Protein AF-A0A1D7XH93-F1 (afdb_monomer_lite)

Radius of gyration: 18.53 Å; chains: 1; bounding box: 40×39×53 Å

InterPro domains:
  IPR036086 ParB/Sulfiredoxin superfamily [SSF110849] (120-168)

Sequence (212 aa):
MSTLNINQIYKLDKIFTEEYFYSSLPKPPILKLSNIQEFLSHYKEQIHKQKTSGEHLDFKTNQIYTSEFFFDDNQYYKISWNIDKAEQIIAESNAPVVKLELKKISQSIFEKDITLSHLNFAKHNNKPIIVAFYEPTQQYIPIDGNHRAYARLKENKKTIDAYILSPQGHMLAMCSTLDYALYMFAHNLNVLGNYACGEIDYNKFMDEMYRF

Secondary structure (DSSP, 8-state):
-----GGGSEE-TTTTSHHHHHHTSSS--SS--TTHHHHHHHHHHHHHHHHHH--BPP-SS--EEEEEEEEETTEEEEEEEEHHHHHHHHHHHTPPPEEEEGGGTGGG--GGG--GGGHHHHHH--PPEEEEEEGGGTEEEEEE-HHHHHHHHHTT-SEEEEEEE-HHHHHHTBSBHHHHHHHHHHHHHHHHHHHHTTSS-HHHHHHH----

Organism: NCBI:txid394958

pLDDT: mean 87.73, std 13.39, range [27.5, 98.56]

Foldseek 3Di:
DDDPPLPPQWDCVPVLDPVNLQVLFPDHFPDDDPCSNVVSVVLVVQLVVQSVVPDWDDDPDDLKFKDWDDSDPRTIGIWIFDVVLLVVLCVVVVFDKDWDFLVLCVVQQDPVVEDPVCLVVLCPDQPAFEWECQQLVRGTHGSGSSSNSVSCVVVVHGTHIHGYAYPVSRLSRTGGPSSNSVSLVSQLSSLVSCDSRVVDDPVVSVVRHDDD

Structure (mmCIF, N/CA/C/O backbone):
data_AF-A0A1D7XH93-F1
#
_entry.id   AF-A0A1D7XH93-F1
#
loop_
_atom_site.group_PDB
_atom_site.id
_atom_site.type_symbol
_atom_site.label_atom_id
_atom_site.label_alt_id
_atom_site.label_comp_id
_atom_site.label_asym_id
_atom_site.label_entity_id
_atom_site.label_seq_id
_atom_site.pdbx_PDB_ins_code
_atom_site.Cartn_x
_atom_site.Cartn_y
_atom_site.Cartn_z
_atom_site.occupancy
_atom_site.B_iso_or_equiv
_atom_site.auth_seq_id
_atom_site.auth_comp_id
_atom_site.auth_asym_id
_atom_site.auth_atom_id
_atom_site.pdbx_PDB_model_num
ATOM 1 N N . MET A 1 1 ? 4.230 19.782 17.915 1.00 30.77 1 MET A N 1
ATOM 2 C CA . MET A 1 1 ? 4.260 20.041 16.462 1.00 30.77 1 MET A CA 1
ATOM 3 C C . MET A 1 1 ? 5.443 19.279 15.892 1.00 30.77 1 MET A C 1
ATOM 5 O O . MET A 1 1 ? 6.566 19.721 16.076 1.00 30.77 1 MET A O 1
ATOM 9 N N . SER A 1 2 ? 5.224 18.097 15.317 1.00 27.50 2 SER A N 1
ATOM 10 C CA . SER A 1 2 ? 6.263 17.400 14.555 1.00 27.50 2 SER A CA 1
ATOM 11 C C . SER A 1 2 ? 6.201 17.897 13.119 1.00 27.50 2 SER A C 1
ATOM 13 O O . SER A 1 2 ? 5.258 17.599 12.391 1.00 27.50 2 SER A O 1
ATOM 15 N N . THR A 1 3 ? 7.189 18.688 12.725 1.00 31.25 3 THR A N 1
ATOM 16 C CA . THR A 1 3 ? 7.497 18.896 11.316 1.00 31.25 3 THR A CA 1
ATOM 17 C C . THR A 1 3 ? 7.796 17.525 10.712 1.00 31.25 3 THR A C 1
ATOM 19 O O . THR A 1 3 ? 8.678 16.811 11.192 1.00 31.25 3 THR A O 1
ATOM 22 N N . LEU A 1 4 ? 7.022 17.114 9.703 1.00 40.94 4 LEU A N 1
ATOM 23 C CA . LEU A 1 4 ? 7.368 15.960 8.877 1.00 40.94 4 LEU A CA 1
ATOM 24 C C . LEU A 1 4 ? 8.795 16.197 8.372 1.00 40.94 4 LEU A C 1
ATOM 26 O O . LEU A 1 4 ? 9.062 17.185 7.690 1.00 40.94 4 LEU A O 1
ATOM 30 N N . ASN A 1 5 ? 9.735 15.338 8.760 1.00 39.06 5 ASN A N 1
ATOM 31 C CA . ASN A 1 5 ? 11.087 15.394 8.228 1.00 39.06 5 ASN A CA 1
ATOM 32 C C . ASN A 1 5 ? 11.028 14.870 6.784 1.00 39.06 5 ASN A C 1
ATOM 34 O O . ASN A 1 5 ? 11.165 13.674 6.538 1.00 39.06 5 ASN A O 1
ATOM 38 N N . ILE A 1 6 ? 10.771 15.781 5.841 1.00 45.56 6 ILE A N 1
ATOM 39 C CA . ILE A 1 6 ? 10.613 15.551 4.389 1.00 45.56 6 ILE A CA 1
ATOM 40 C C . ILE A 1 6 ? 11.858 14.879 3.767 1.00 45.56 6 ILE A C 1
ATOM 42 O O . ILE A 1 6 ? 11.819 14.367 2.649 1.00 45.56 6 ILE A O 1
ATOM 46 N N . ASN A 1 7 ? 12.976 14.810 4.494 1.00 43.91 7 ASN A N 1
ATOM 47 C CA . ASN A 1 7 ? 14.258 14.397 3.936 1.00 43.91 7 ASN A CA 1
ATOM 48 C C . ASN A 1 7 ? 14.411 12.889 3.669 1.00 43.91 7 ASN A C 1
ATOM 50 O O . ASN A 1 7 ? 15.377 12.513 3.010 1.00 43.91 7 ASN A O 1
ATOM 54 N N . GLN A 1 8 ? 13.482 12.021 4.095 1.00 62.72 8 GLN A N 1
ATOM 55 C CA . GLN A 1 8 ? 13.543 10.577 3.800 1.00 62.72 8 GLN A CA 1
ATOM 56 C C . GLN A 1 8 ? 12.159 9.957 3.533 1.00 62.72 8 GLN A C 1
ATOM 58 O O . GLN A 1 8 ? 11.710 9.055 4.238 1.00 62.72 8 GLN A O 1
ATOM 63 N N . ILE A 1 9 ? 11.462 10.459 2.508 1.00 74.38 9 ILE A N 1
ATOM 64 C CA . ILE A 1 9 ? 10.174 9.902 2.045 1.00 74.38 9 ILE A CA 1
ATOM 65 C C . ILE A 1 9 ? 10.368 8.555 1.329 1.00 74.38 9 ILE A C 1
ATOM 67 O O . ILE A 1 9 ? 9.487 7.703 1.366 1.00 74.38 9 ILE A O 1
ATOM 71 N N . TYR A 1 10 ? 11.526 8.333 0.704 1.00 82.31 10 TYR A N 1
ATOM 72 C CA . TYR A 1 10 ? 11.857 7.064 0.063 1.00 82.31 10 TYR A CA 1
ATOM 73 C C . TYR A 1 10 ? 13.370 6.891 -0.130 1.00 82.31 10 TYR A C 1
ATOM 75 O O . TYR A 1 10 ? 14.124 7.868 -0.157 1.00 82.31 10 TYR A O 1
ATOM 83 N N . LYS A 1 11 ? 13.789 5.641 -0.333 1.00 88.31 11 LYS A N 1
ATOM 84 C CA . LYS A 1 11 ? 15.110 5.208 -0.799 1.00 88.31 11 LYS A CA 1
ATOM 85 C C . LYS A 1 11 ? 14.882 4.125 -1.856 1.00 88.31 11 LYS A C 1
ATOM 87 O O . LYS A 1 11 ? 14.598 2.991 -1.500 1.00 88.31 11 LYS A O 1
ATOM 92 N N . LEU A 1 12 ? 14.947 4.493 -3.138 1.00 88.06 12 LEU A N 1
ATOM 93 C CA . LEU A 1 12 ? 14.548 3.623 -4.263 1.00 88.06 12 LEU A CA 1
ATOM 94 C C . LEU A 1 12 ? 15.616 3.537 -5.369 1.00 88.06 12 LEU A C 1
ATOM 96 O O . LEU A 1 12 ? 15.331 3.077 -6.471 1.00 88.06 12 LEU A O 1
ATOM 100 N N . ASP A 1 13 ? 16.840 4.009 -5.113 1.00 84.50 13 ASP A N 1
ATOM 101 C CA . ASP A 1 13 ? 17.871 4.187 -6.147 1.00 84.50 13 ASP A CA 1
ATOM 102 C C . ASP A 1 13 ? 18.188 2.909 -6.931 1.00 84.50 13 ASP A C 1
ATOM 104 O O . ASP A 1 13 ? 18.488 2.983 -8.122 1.00 84.50 13 ASP A O 1
ATOM 108 N N . LYS A 1 14 ? 18.103 1.744 -6.276 1.00 87.31 14 LYS A N 1
ATOM 109 C CA . LYS A 1 14 ? 18.391 0.447 -6.899 1.00 87.31 14 LYS A CA 1
ATOM 110 C C . LYS A 1 14 ? 17.198 -0.121 -7.666 1.00 87.31 14 LYS A C 1
ATOM 112 O O . LYS A 1 14 ? 17.406 -0.876 -8.612 1.00 87.31 14 LYS A O 1
ATOM 117 N N . ILE A 1 15 ? 15.974 0.264 -7.301 1.00 90.56 15 ILE A N 1
ATOM 118 C CA . ILE A 1 15 ? 14.749 -0.324 -7.864 1.00 90.56 15 ILE A CA 1
ATOM 119 C C . ILE A 1 15 ? 14.550 0.078 -9.328 1.00 90.56 15 ILE A C 1
ATOM 121 O O . ILE A 1 15 ? 14.000 -0.688 -10.112 1.00 90.56 15 ILE A O 1
ATOM 125 N N . PHE A 1 16 ? 15.050 1.242 -9.744 1.00 92.44 16 PHE A N 1
ATOM 126 C CA . PHE A 1 16 ? 14.886 1.745 -11.115 1.00 92.44 16 PHE A CA 1
ATOM 127 C C . PHE A 1 16 ? 15.824 1.092 -12.149 1.00 92.44 16 PHE A C 1
ATOM 129 O O . PHE A 1 16 ? 16.234 1.736 -13.118 1.00 92.44 16 PHE A O 1
ATOM 136 N N . THR A 1 17 ? 16.183 -0.176 -11.947 1.00 94.38 17 THR A N 1
ATOM 137 C CA . THR A 1 17 ? 17.057 -0.941 -12.841 1.00 94.38 17 THR A CA 1
ATOM 138 C C . THR A 1 17 ? 16.377 -2.222 -13.311 1.00 94.38 17 THR A C 1
ATOM 140 O O . THR A 1 17 ? 15.688 -2.894 -12.542 1.00 94.38 17 THR A O 1
ATOM 143 N N . GLU A 1 18 ? 16.599 -2.581 -14.576 1.00 95.19 18 GLU A N 1
ATOM 144 C CA . GLU A 1 18 ? 16.154 -3.861 -15.138 1.00 95.19 18 GLU A CA 1
ATOM 145 C C . GLU A 1 18 ? 16.669 -5.058 -14.316 1.00 95.19 18 GLU A C 1
ATOM 147 O O . GLU A 1 18 ? 15.927 -6.004 -14.056 1.00 95.19 18 GLU A O 1
ATOM 152 N N . GLU A 1 19 ? 17.925 -4.996 -13.863 1.00 94.44 19 GLU A N 1
ATOM 153 C CA . GLU A 1 19 ? 18.551 -6.032 -13.035 1.00 94.44 19 GLU A CA 1
ATOM 154 C C . GLU A 1 19 ? 17.798 -6.246 -11.715 1.00 94.44 19 GLU A C 1
ATOM 156 O O . GLU A 1 19 ? 17.470 -7.382 -11.361 1.00 94.44 19 GLU A O 1
ATOM 161 N N . TYR A 1 20 ? 17.472 -5.165 -11.000 1.00 94.31 20 TYR A N 1
ATOM 162 C CA . TYR A 1 20 ? 16.697 -5.258 -9.765 1.00 94.31 20 TYR A CA 1
ATOM 163 C C . TYR A 1 20 ? 15.296 -5.818 -10.018 1.00 94.31 20 TYR A C 1
ATOM 165 O O . TYR A 1 20 ? 14.837 -6.698 -9.291 1.00 94.31 20 TYR A O 1
ATOM 173 N N . PHE A 1 21 ? 14.618 -5.347 -11.069 1.00 95.00 21 PHE A N 1
ATOM 174 C CA . PHE A 1 21 ? 13.282 -5.832 -11.407 1.00 95.00 21 PHE A CA 1
ATOM 175 C C . PHE A 1 21 ? 13.271 -7.351 -11.598 1.00 95.00 21 PHE A C 1
ATOM 177 O O . PHE A 1 21 ? 12.528 -8.041 -10.910 1.00 95.00 21 PHE A O 1
ATOM 184 N N . TYR A 1 22 ? 14.132 -7.897 -12.461 1.00 95.12 22 TYR A N 1
ATOM 185 C CA . TYR A 1 22 ? 14.127 -9.339 -12.718 1.00 95.12 22 TYR A CA 1
ATOM 186 C C . TYR A 1 22 ? 14.644 -10.175 -11.543 1.00 95.12 22 TYR A C 1
ATOM 188 O O . TYR A 1 22 ? 14.160 -11.288 -11.346 1.00 95.12 22 TYR A O 1
ATOM 196 N N . SER A 1 23 ? 15.597 -9.663 -10.758 1.00 92.88 23 SER A N 1
ATOM 197 C CA . SER A 1 23 ? 16.107 -10.377 -9.576 1.00 92.88 23 SER A CA 1
ATOM 198 C C . SER A 1 23 ? 15.133 -10.385 -8.393 1.00 92.88 23 SER A C 1
ATOM 200 O O . SER A 1 23 ? 15.254 -11.247 -7.526 1.00 92.88 23 SER A O 1
ATOM 202 N N . SER A 1 24 ? 14.158 -9.470 -8.368 1.00 91.81 24 SER A N 1
ATOM 203 C CA . SER A 1 24 ? 13.119 -9.395 -7.330 1.00 91.81 24 SER A CA 1
ATOM 204 C C . SER A 1 24 ? 11.841 -10.176 -7.660 1.00 91.81 24 SER A C 1
ATOM 206 O O . SER A 1 24 ? 10.955 -10.277 -6.811 1.00 91.81 24 SER A O 1
ATOM 208 N N . LEU A 1 25 ? 11.727 -10.760 -8.861 1.00 93.69 25 LEU A N 1
ATOM 209 C CA . LEU A 1 25 ? 10.556 -11.560 -9.225 1.00 93.69 25 LEU A CA 1
ATOM 210 C C . LEU A 1 25 ? 10.472 -12.848 -8.388 1.00 93.69 25 LEU A C 1
ATOM 212 O O . LEU A 1 25 ? 11.488 -13.505 -8.154 1.00 93.69 25 LEU A O 1
ATOM 216 N N . PRO A 1 26 ? 9.260 -13.282 -7.990 1.00 90.69 26 PRO A N 1
ATOM 217 C CA . PRO A 1 26 ? 9.082 -14.476 -7.159 1.00 90.69 26 PRO A CA 1
ATOM 218 C C . PRO A 1 26 ? 9.422 -15.780 -7.895 1.00 90.69 26 PRO A C 1
ATOM 220 O O . PRO A 1 26 ? 9.607 -16.821 -7.265 1.00 90.69 26 PRO A O 1
ATOM 223 N N . LYS A 1 27 ? 9.478 -15.744 -9.231 1.00 93.38 27 LYS A N 1
ATOM 224 C CA . LYS A 1 27 ? 9.843 -16.870 -10.091 1.00 93.38 27 LYS A CA 1
ATOM 225 C C . LYS A 1 27 ? 10.508 -16.369 -11.380 1.00 93.38 27 LYS A C 1
ATOM 227 O O . LYS A 1 27 ? 10.349 -15.196 -11.720 1.00 93.38 27 LYS A O 1
ATOM 232 N N . PRO A 1 28 ? 11.233 -17.235 -12.114 1.00 93.62 28 PRO A N 1
ATOM 233 C CA . PRO A 1 28 ? 11.849 -16.849 -13.378 1.00 93.62 28 PRO A CA 1
ATOM 234 C C . PRO A 1 28 ? 10.813 -16.285 -14.367 1.00 93.62 28 PRO A C 1
ATOM 236 O O . PRO A 1 28 ? 9.755 -16.902 -14.540 1.00 93.62 28 PRO A O 1
ATOM 239 N N . PRO A 1 29 ? 11.095 -15.146 -15.024 1.00 95.06 29 PRO A N 1
ATOM 240 C CA . PRO A 1 29 ? 10.180 -14.568 -15.998 1.00 95.06 29 PRO A CA 1
ATOM 241 C C . PRO A 1 29 ? 10.048 -15.490 -17.213 1.00 95.06 29 PRO A C 1
ATOM 243 O O . PRO A 1 29 ? 11.041 -16.011 -17.723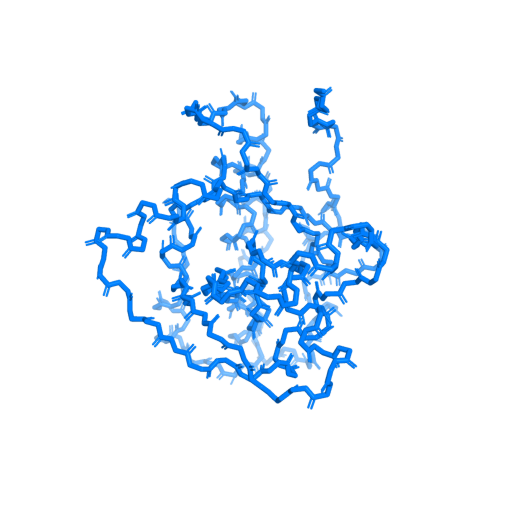 1.00 95.06 29 PRO A O 1
ATOM 246 N N . ILE A 1 30 ? 8.822 -15.653 -17.710 1.00 95.25 30 ILE A N 1
ATOM 247 C CA . ILE A 1 30 ? 8.556 -16.348 -18.978 1.00 95.25 30 ILE A CA 1
ATOM 248 C C . ILE A 1 30 ? 8.600 -15.387 -20.171 1.00 95.25 30 ILE A C 1
ATOM 250 O O . ILE A 1 30 ? 8.742 -15.819 -21.313 1.00 95.25 30 ILE A O 1
ATOM 254 N N . LEU A 1 31 ? 8.491 -14.082 -19.902 1.00 92.94 31 LEU A N 1
ATOM 255 C CA . LEU A 1 31 ? 8.553 -13.010 -20.884 1.00 92.94 31 LEU A CA 1
ATOM 256 C C . LEU A 1 31 ? 9.596 -11.975 -20.461 1.00 92.94 31 LEU A C 1
ATOM 258 O O . LEU A 1 31 ? 9.529 -11.415 -19.366 1.00 92.94 31 LEU A O 1
ATOM 262 N N . LYS A 1 32 ? 10.526 -11.670 -21.369 1.00 92.44 32 LYS A N 1
ATOM 263 C CA . LYS A 1 32 ? 11.420 -10.524 -21.214 1.00 92.44 32 LYS A CA 1
ATOM 264 C C . LYS A 1 32 ? 10.745 -9.270 -21.771 1.00 92.44 32 LYS A C 1
ATOM 266 O O . LYS A 1 32 ? 10.473 -9.181 -22.965 1.00 92.44 32 LYS A O 1
ATOM 271 N N . LEU A 1 33 ? 10.500 -8.298 -20.903 1.00 92.56 33 LEU A N 1
ATOM 272 C CA . LEU A 1 33 ? 9.947 -6.991 -21.241 1.00 92.56 33 LEU A CA 1
ATOM 273 C C . LEU A 1 33 ? 11.052 -6.102 -21.827 1.00 92.56 33 LEU A C 1
ATOM 275 O O . LEU A 1 33 ? 11.989 -5.727 -21.125 1.00 92.56 33 LEU A O 1
ATOM 279 N N . SER A 1 34 ? 10.959 -5.772 -23.116 1.00 90.19 34 SER A N 1
ATOM 280 C CA . SER A 1 34 ? 11.996 -5.019 -23.840 1.00 90.19 34 SER A CA 1
ATOM 281 C C . SER A 1 34 ? 12.070 -3.534 -23.471 1.00 90.19 34 SER A C 1
ATOM 283 O O . SER A 1 34 ? 13.100 -2.907 -23.686 1.00 90.19 34 SER A O 1
ATOM 285 N N . ASN A 1 35 ? 10.996 -2.966 -22.922 1.00 91.75 35 ASN A N 1
ATOM 286 C CA . ASN A 1 35 ? 10.869 -1.549 -22.565 1.00 91.75 35 ASN A CA 1
ATOM 287 C C . ASN A 1 35 ? 10.890 -1.299 -21.046 1.00 91.75 35 ASN A C 1
ATOM 289 O O . ASN A 1 35 ? 10.564 -0.202 -20.593 1.00 91.75 35 ASN A O 1
ATOM 293 N N . ILE A 1 36 ? 11.268 -2.294 -20.236 1.00 94.56 36 ILE A N 1
ATOM 294 C CA . ILE A 1 36 ? 11.222 -2.169 -18.773 1.00 94.56 36 ILE A CA 1
ATOM 295 C C . ILE A 1 36 ? 12.133 -1.055 -18.250 1.00 94.56 36 ILE A C 1
ATOM 297 O O . ILE A 1 36 ? 11.729 -0.290 -17.381 1.00 94.56 36 ILE A O 1
ATOM 301 N N . GLN A 1 37 ? 13.336 -0.891 -18.805 1.00 95.69 37 GLN A N 1
ATOM 302 C CA . GLN A 1 37 ? 14.244 0.163 -18.354 1.00 95.69 37 GLN A CA 1
ATOM 303 C C . GLN A 1 37 ? 13.712 1.565 -18.682 1.00 95.69 37 GLN A C 1
ATOM 305 O O . GLN A 1 37 ? 13.898 2.489 -17.890 1.00 95.69 37 GLN A O 1
ATOM 310 N N . GLU A 1 38 ? 13.016 1.730 -19.809 1.00 94.75 38 GLU A N 1
ATOM 311 C CA . GLU A 1 38 ? 12.348 2.985 -20.170 1.00 94.75 38 GLU A CA 1
ATOM 312 C C . GLU A 1 38 ? 11.207 3.280 -19.192 1.00 94.75 38 GLU A C 1
ATOM 314 O O . GLU A 1 38 ? 11.146 4.370 -18.625 1.00 94.75 38 GLU A O 1
ATOM 319 N N . PHE A 1 39 ? 10.372 2.276 -18.906 1.00 93.25 39 PHE A N 1
ATOM 320 C CA . PHE A 1 39 ? 9.304 2.365 -17.912 1.00 93.25 39 PHE A CA 1
ATOM 321 C C . PHE A 1 39 ? 9.834 2.788 -16.530 1.00 93.25 39 PHE A C 1
ATOM 323 O O . PHE A 1 39 ? 9.332 3.738 -15.928 1.00 93.25 39 PHE A O 1
ATOM 330 N N . LEU A 1 40 ? 10.886 2.127 -16.038 1.00 95.19 40 LEU A N 1
ATOM 331 C CA . LEU A 1 40 ? 11.499 2.440 -14.744 1.00 95.19 40 LEU A CA 1
ATOM 332 C C . LEU A 1 40 ? 12.093 3.855 -14.721 1.00 95.19 40 LEU A C 1
ATOM 334 O O . LEU A 1 40 ? 11.947 4.570 -13.729 1.00 95.19 40 LEU A O 1
ATOM 338 N N . SER A 1 41 ? 12.721 4.282 -15.819 1.00 94.62 41 SER A N 1
ATOM 339 C CA . SER A 1 41 ? 13.274 5.637 -15.956 1.00 94.62 41 SER A CA 1
ATOM 340 C C . SER A 1 41 ? 12.174 6.697 -15.922 1.00 94.62 41 SER A C 1
ATOM 342 O O . SER A 1 41 ? 12.292 7.673 -15.183 1.00 94.62 41 SER A O 1
ATOM 344 N N . HIS A 1 42 ? 11.065 6.461 -16.628 1.00 93.56 42 HIS A N 1
ATOM 345 C CA . HIS A 1 42 ? 9.912 7.356 -16.621 1.00 93.56 42 HIS A CA 1
ATOM 346 C C . HIS A 1 42 ? 9.348 7.545 -15.205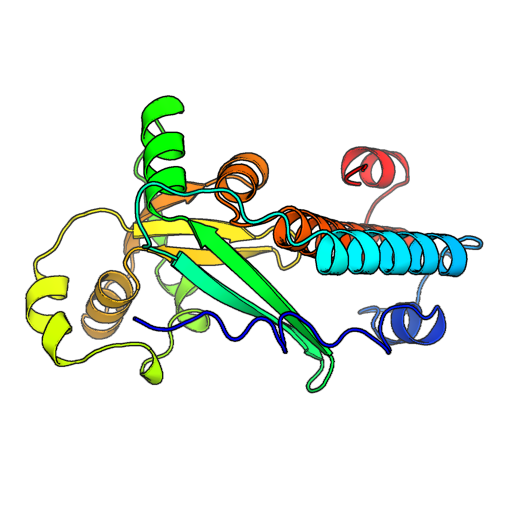 1.00 93.56 42 HIS A C 1
ATOM 348 O O . HIS A 1 42 ? 9.146 8.674 -14.759 1.00 93.56 42 HIS A O 1
ATOM 354 N N . TYR A 1 43 ? 9.157 6.459 -14.450 1.00 93.56 43 TYR A N 1
ATOM 355 C CA . TYR A 1 43 ? 8.690 6.552 -13.063 1.00 93.56 43 TYR A CA 1
ATOM 356 C C . TYR A 1 43 ? 9.670 7.282 -12.149 1.00 93.56 43 TYR A C 1
ATOM 358 O O . TYR A 1 43 ? 9.247 8.091 -11.321 1.00 93.56 43 TYR A O 1
ATOM 366 N N . LYS A 1 44 ? 10.975 7.038 -12.312 1.00 93.81 44 LYS A N 1
ATOM 367 C CA . LYS A 1 44 ? 12.016 7.749 -11.562 1.00 93.81 44 LYS A CA 1
ATOM 368 C C . LYS A 1 44 ? 11.918 9.259 -11.774 1.00 93.81 44 LYS A C 1
ATOM 370 O O . LYS A 1 44 ? 11.987 10.014 -10.804 1.00 93.81 44 LYS A O 1
ATOM 375 N N . GLU A 1 45 ? 11.725 9.690 -13.018 1.00 92.12 45 GLU A N 1
ATOM 376 C CA . GLU A 1 45 ? 11.546 11.100 -13.370 1.00 92.12 45 GLU A CA 1
ATOM 377 C C . GLU A 1 45 ? 10.264 11.685 -12.772 1.00 92.12 45 GLU A C 1
ATOM 379 O O . GLU A 1 45 ? 10.320 12.754 -12.162 1.00 92.12 45 GLU A O 1
ATOM 384 N N . GLN A 1 46 ? 9.127 10.983 -12.872 1.00 91.06 46 GLN A N 1
ATOM 385 C CA . GLN A 1 46 ? 7.864 11.454 -12.291 1.00 91.06 46 GLN A CA 1
ATOM 386 C C . GLN A 1 46 ? 7.959 11.595 -10.769 1.00 91.06 46 GLN A C 1
ATOM 388 O O . GLN A 1 46 ? 7.624 12.646 -10.226 1.00 91.06 46 GLN A O 1
ATOM 393 N N . ILE A 1 47 ? 8.480 10.582 -10.072 1.00 91.31 47 ILE A N 1
ATOM 394 C CA . ILE A 1 47 ? 8.668 10.619 -8.614 1.00 91.31 47 ILE A CA 1
ATOM 395 C C . ILE A 1 47 ? 9.607 11.767 -8.222 1.00 91.31 47 ILE A C 1
ATOM 397 O O . ILE A 1 47 ? 9.322 12.505 -7.278 1.00 91.31 47 ILE A O 1
ATOM 401 N N . HIS A 1 48 ? 10.706 11.962 -8.959 1.00 88.75 48 HIS A N 1
ATOM 402 C CA . HIS A 1 48 ? 11.626 13.068 -8.702 1.00 88.75 48 HIS A CA 1
ATOM 403 C C . HIS A 1 48 ? 10.946 14.429 -8.891 1.00 88.75 48 HIS A C 1
ATOM 405 O O . HIS A 1 48 ? 11.053 15.290 -8.018 1.00 88.75 48 HIS A O 1
ATOM 411 N N . LYS A 1 49 ? 10.184 14.598 -9.976 1.00 88.94 49 LYS A N 1
ATOM 412 C CA . LYS A 1 49 ? 9.425 15.819 -10.260 1.00 88.94 49 LYS A CA 1
ATOM 413 C C . LYS A 1 49 ? 8.446 16.147 -9.131 1.00 88.94 49 LYS A C 1
ATOM 415 O O . LYS A 1 49 ? 8.469 17.273 -8.636 1.00 88.94 49 LYS A O 1
ATOM 420 N N . GLN A 1 50 ? 7.656 15.171 -8.674 1.00 86.88 50 GLN A N 1
ATOM 421 C CA . GLN A 1 50 ? 6.701 15.365 -7.571 1.00 86.88 50 GLN A CA 1
ATOM 422 C C . GLN A 1 50 ? 7.395 15.659 -6.234 1.00 86.88 50 GLN A C 1
ATOM 424 O O . GLN A 1 50 ? 6.904 16.445 -5.429 1.00 86.88 50 GLN A O 1
ATOM 429 N N . LYS A 1 51 ? 8.578 15.082 -5.994 1.00 82.69 51 LYS A N 1
ATOM 430 C CA . LYS A 1 51 ? 9.387 15.417 -4.814 1.00 82.69 51 LYS A CA 1
ATOM 431 C C . LYS A 1 51 ? 9.859 16.872 -4.839 1.00 82.69 51 LYS A C 1
ATOM 433 O O . LYS A 1 51 ? 9.899 17.514 -3.795 1.00 82.69 51 LYS A O 1
ATOM 438 N N . THR A 1 52 ? 10.237 17.381 -6.012 1.00 78.69 52 THR A N 1
ATOM 439 C CA . THR A 1 52 ? 10.746 18.754 -6.162 1.00 78.69 52 THR A CA 1
ATOM 440 C C . THR A 1 52 ? 9.659 19.822 -6.205 1.00 78.69 52 THR A C 1
ATOM 442 O O . THR A 1 52 ? 9.936 20.956 -5.826 1.00 78.69 52 THR A O 1
ATOM 445 N N . SER A 1 53 ? 8.440 19.490 -6.647 1.00 74.69 53 SER A N 1
ATOM 446 C CA . SER A 1 53 ? 7.340 20.458 -6.729 1.00 74.69 53 SER A CA 1
ATOM 447 C C . SER A 1 53 ? 6.824 20.887 -5.354 1.00 74.69 53 SER A C 1
ATOM 449 O O . SER A 1 53 ? 6.279 21.979 -5.235 1.00 74.69 53 SER A O 1
ATOM 451 N N . GLY A 1 54 ? 7.024 20.069 -4.312 1.00 63.47 54 GLY A N 1
ATOM 452 C CA . GLY A 1 54 ? 6.646 20.417 -2.939 1.00 63.47 54 GLY A CA 1
ATOM 453 C C . GLY A 1 54 ? 5.146 20.663 -2.762 1.00 63.47 54 GLY A C 1
ATOM 454 O O . GLY A 1 54 ? 4.752 21.368 -1.835 1.00 63.47 54 GLY A O 1
ATOM 455 N N . GLU A 1 55 ? 4.313 20.117 -3.656 1.00 62.03 55 GLU A N 1
ATOM 456 C CA . GLU A 1 55 ? 2.859 20.240 -3.585 1.00 62.03 55 GLU A CA 1
ATOM 457 C C . GLU A 1 55 ? 2.338 19.477 -2.364 1.00 62.03 55 GLU A C 1
ATOM 459 O O . GLU A 1 55 ? 2.046 18.279 -2.393 1.00 62.03 55 GLU A O 1
ATOM 464 N N . HIS A 1 56 ? 2.243 20.197 -1.253 1.00 57.38 56 HIS A N 1
ATOM 465 C CA . HIS A 1 56 ? 1.506 19.766 -0.085 1.00 57.38 56 HIS A CA 1
ATOM 466 C C . HIS A 1 56 ? 0.044 20.143 -0.299 1.00 57.38 56 HIS A C 1
ATOM 468 O O . HIS A 1 56 ? -0.283 21.316 -0.484 1.00 57.38 56 HIS A O 1
ATOM 474 N N . LEU A 1 57 ? -0.841 19.147 -0.289 1.00 56.81 57 LEU A N 1
ATOM 475 C CA . LEU A 1 57 ? -2.270 19.418 -0.222 1.00 56.81 57 LEU A CA 1
ATOM 476 C C . LEU A 1 57 ? -2.539 20.119 1.121 1.00 56.81 57 LEU A C 1
ATOM 478 O O . LEU A 1 57 ? -2.158 19.619 2.178 1.00 56.81 57 LEU A O 1
ATOM 482 N N . ASP A 1 58 ? -3.124 21.316 1.069 1.00 51.94 58 ASP A N 1
ATOM 483 C CA . ASP A 1 58 ? -3.463 22.096 2.260 1.00 51.94 58 ASP A CA 1
ATOM 484 C C . ASP A 1 58 ? -4.652 21.435 2.971 1.00 51.94 58 ASP A C 1
ATOM 486 O O . ASP A 1 58 ? -5.739 21.292 2.400 1.00 51.94 58 ASP A O 1
ATOM 490 N N . PHE A 1 59 ? -4.442 20.977 4.206 1.00 56.59 59 PHE A N 1
ATOM 491 C CA . PHE A 1 59 ? -5.449 20.245 4.969 1.00 56.59 59 PHE A CA 1
ATOM 492 C C . PHE A 1 59 ? -5.861 21.019 6.221 1.00 56.59 59 PHE A C 1
ATOM 494 O O . PHE A 1 59 ? -5.029 21.443 7.018 1.00 56.59 59 PHE A O 1
ATOM 501 N N . LYS A 1 60 ? -7.181 21.142 6.427 1.00 50.94 60 LYS A N 1
ATOM 502 C CA . LYS A 1 60 ? -7.800 21.886 7.544 1.00 50.94 60 LYS A CA 1
ATOM 503 C C . LYS A 1 60 ? -7.441 21.345 8.939 1.00 50.94 60 LYS A C 1
ATOM 505 O O . LYS A 1 60 ? -7.631 22.054 9.926 1.00 50.94 60 LYS A O 1
ATOM 510 N N . THR A 1 61 ? -6.934 20.118 9.026 1.00 56.56 61 THR A N 1
ATOM 511 C CA . THR A 1 61 ? -6.581 19.407 10.262 1.00 56.56 61 THR A CA 1
ATOM 512 C C . THR A 1 61 ? -5.400 18.453 10.014 1.00 56.56 61 THR A C 1
ATOM 514 O O . THR A 1 61 ? -5.238 17.893 8.930 1.00 56.56 61 THR A O 1
ATOM 517 N N . ASN A 1 62 ? -4.539 18.297 11.030 1.00 65.69 62 ASN A N 1
ATOM 518 C CA . ASN A 1 62 ? -3.217 17.655 10.930 1.00 65.69 62 ASN A CA 1
ATOM 519 C C . ASN A 1 62 ? -3.205 16.157 11.307 1.00 65.69 62 ASN A C 1
ATOM 521 O O . ASN A 1 62 ? -2.148 15.644 11.685 1.00 65.69 62 ASN A O 1
ATOM 525 N N . GLN A 1 63 ? -4.339 15.443 11.282 1.00 85.38 63 GLN A N 1
ATOM 526 C CA . GLN A 1 63 ? -4.312 14.005 11.571 1.00 85.38 63 GLN A CA 1
ATOM 527 C C . GLN A 1 63 ? -3.796 13.243 10.350 1.00 85.38 63 GLN A C 1
ATOM 529 O O . GLN A 1 63 ? -4.535 12.937 9.418 1.00 85.38 63 GLN A O 1
ATOM 534 N N . ILE A 1 64 ? -2.492 12.973 10.365 1.00 89.00 64 ILE A N 1
ATOM 535 C CA . ILE A 1 64 ? -1.782 12.252 9.314 1.00 89.00 64 ILE A CA 1
ATOM 536 C C . ILE A 1 64 ? -1.305 10.918 9.877 1.00 89.00 64 ILE A C 1
ATOM 538 O O . ILE A 1 64 ? -0.657 10.874 10.926 1.00 89.00 64 ILE A O 1
ATOM 542 N N . TYR A 1 65 ? -1.600 9.841 9.158 1.00 90.62 65 TYR A N 1
ATOM 543 C CA . TYR A 1 65 ? -0.988 8.537 9.378 1.00 90.62 65 TYR A CA 1
ATOM 544 C C . TYR A 1 65 ? 0.006 8.252 8.259 1.00 90.62 65 TYR A C 1
ATOM 546 O O . TYR A 1 65 ? -0.326 8.413 7.088 1.00 90.62 65 TYR A O 1
ATOM 554 N N . THR A 1 66 ? 1.205 7.798 8.612 1.00 90.56 66 THR A N 1
ATOM 555 C CA . THR A 1 66 ? 2.249 7.437 7.648 1.00 90.56 66 THR A CA 1
ATOM 556 C C . THR A 1 66 ? 2.662 5.990 7.868 1.00 90.56 66 THR A C 1
ATOM 558 O O . THR A 1 66 ? 2.952 5.598 8.998 1.00 90.56 66 THR A O 1
ATOM 561 N N . SER A 1 67 ? 2.728 5.217 6.786 1.00 90.69 67 SER A N 1
ATOM 562 C CA . SER A 1 67 ? 3.246 3.847 6.794 1.00 90.69 67 SER A CA 1
ATOM 563 C C . SER A 1 67 ? 4.469 3.725 5.892 1.00 90.69 67 SER A C 1
ATOM 565 O O . SER A 1 67 ? 4.554 4.402 4.865 1.00 90.69 67 SER A O 1
ATOM 567 N N . GLU A 1 68 ? 5.417 2.879 6.292 1.00 91.50 68 GLU A N 1
ATOM 568 C CA . GLU A 1 68 ? 6.614 2.548 5.518 1.00 91.50 68 GLU A CA 1
ATOM 569 C C . GLU A 1 68 ? 6.405 1.212 4.800 1.00 91.50 68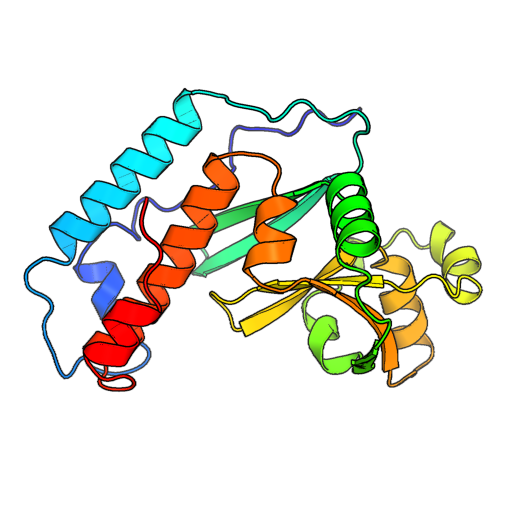 GLU A C 1
ATOM 571 O O . GLU A 1 68 ? 5.997 0.222 5.408 1.00 91.50 68 GLU A O 1
ATOM 576 N N . PHE A 1 69 ? 6.724 1.183 3.511 1.00 92.56 69 PHE A N 1
ATOM 577 C CA . PHE A 1 69 ? 6.653 0.007 2.657 1.00 92.56 69 PHE A CA 1
ATOM 578 C C . PHE A 1 69 ? 8.047 -0.326 2.152 1.00 92.56 69 PHE A C 1
ATOM 580 O O . PHE A 1 69 ? 8.759 0.550 1.658 1.00 92.56 69 PHE A O 1
ATOM 587 N N . PHE A 1 70 ? 8.423 -1.596 2.258 1.00 91.50 70 PHE A N 1
ATOM 588 C CA . PHE A 1 70 ? 9.760 -2.080 1.940 1.00 91.50 70 PHE A CA 1
ATOM 589 C C . PHE A 1 70 ? 9.702 -2.981 0.710 1.00 91.50 70 PHE A C 1
ATOM 591 O O . PHE A 1 70 ? 8.885 -3.897 0.651 1.00 91.50 70 PHE A O 1
ATOM 598 N N . PHE A 1 71 ? 10.579 -2.719 -0.255 1.00 88.69 71 PHE A N 1
ATOM 599 C CA . PHE A 1 71 ? 10.892 -3.667 -1.325 1.00 88.69 71 PHE A CA 1
ATOM 600 C C . PHE A 1 71 ? 11.986 -4.643 -0.870 1.00 88.69 71 PHE A C 1
ATOM 602 O O . PHE A 1 71 ? 11.935 -5.824 -1.191 1.00 88.69 71 PHE A O 1
ATOM 609 N N . ASP A 1 72 ? 12.939 -4.150 -0.074 1.00 87.44 72 ASP A N 1
ATOM 610 C CA . ASP A 1 72 ? 13.952 -4.932 0.637 1.00 87.44 72 ASP A CA 1
ATOM 611 C C . ASP A 1 72 ? 14.456 -4.160 1.876 1.00 87.44 72 ASP A C 1
ATOM 613 O O . ASP A 1 72 ? 13.996 -3.049 2.154 1.00 87.44 72 ASP A O 1
ATOM 617 N N . ASP A 1 73 ? 15.430 -4.720 2.603 1.00 85.06 73 ASP A N 1
ATOM 618 C CA . ASP A 1 73 ? 16.022 -4.133 3.822 1.00 85.06 73 ASP A CA 1
ATOM 619 C C . ASP A 1 73 ? 16.571 -2.705 3.641 1.00 85.06 73 ASP A C 1
ATOM 621 O O . ASP A 1 73 ? 16.771 -1.963 4.602 1.00 85.06 73 ASP A O 1
ATOM 625 N N . ASN A 1 74 ? 16.873 -2.315 2.406 1.00 86.19 74 ASN A N 1
ATOM 626 C CA . ASN A 1 74 ? 17.520 -1.065 2.051 1.00 86.19 74 ASN A CA 1
ATOM 627 C C . ASN A 1 74 ? 16.707 -0.197 1.100 1.00 86.19 74 ASN A C 1
ATOM 629 O O . ASN A 1 74 ? 17.165 0.917 0.820 1.00 86.19 74 ASN A O 1
ATOM 633 N N . GLN A 1 75 ? 15.583 -0.677 0.576 1.00 90.75 75 GLN A N 1
ATOM 634 C CA . GLN A 1 75 ? 14.749 0.049 -0.367 1.00 90.75 75 GLN A CA 1
ATOM 635 C C . GLN A 1 75 ? 13.322 0.171 0.162 1.00 90.75 75 GLN A C 1
ATOM 637 O O . GLN A 1 75 ? 12.626 -0.824 0.355 1.00 90.75 75 GLN A O 1
ATOM 642 N N . TYR A 1 76 ? 12.881 1.405 0.387 1.00 93.19 76 TYR A N 1
ATOM 643 C CA . TYR A 1 76 ? 11.583 1.678 0.990 1.00 93.19 76 TYR A CA 1
ATOM 644 C C . TYR A 1 76 ? 10.976 2.974 0.472 1.00 93.19 76 TYR A C 1
ATOM 646 O O . TYR A 1 76 ? 11.665 3.837 -0.076 1.00 93.19 76 TYR A O 1
ATOM 654 N N . TYR A 1 77 ? 9.685 3.133 0.709 1.00 93.81 77 TYR A N 1
ATOM 655 C CA . TYR A 1 77 ? 8.963 4.382 0.530 1.00 93.81 77 TYR A CA 1
ATOM 656 C C . TYR A 1 77 ? 7.914 4.544 1.623 1.00 93.81 77 TYR A C 1
ATOM 658 O O . TYR A 1 77 ? 7.568 3.592 2.321 1.00 93.81 77 TYR A O 1
ATOM 666 N N . LYS A 1 78 ? 7.430 5.769 1.797 1.00 92.62 78 LYS A N 1
ATOM 667 C CA . LYS A 1 78 ? 6.379 6.094 2.755 1.00 92.62 78 LYS A CA 1
ATOM 668 C C . LYS A 1 78 ? 5.150 6.572 2.016 1.00 92.62 78 LYS A C 1
ATOM 670 O O . LYS A 1 78 ? 5.281 7.305 1.042 1.00 92.62 78 LYS A O 1
ATOM 675 N N . ILE A 1 79 ? 3.987 6.183 2.520 1.00 93.56 79 ILE A N 1
ATOM 676 C CA . ILE A 1 79 ? 2.705 6.740 2.097 1.00 93.56 79 ILE A CA 1
ATOM 677 C C . ILE A 1 79 ? 2.056 7.382 3.308 1.00 93.56 79 ILE A C 1
ATOM 679 O O . ILE A 1 79 ? 2.012 6.783 4.386 1.00 93.56 79 ILE A O 1
ATOM 683 N N . SER A 1 80 ? 1.571 8.605 3.122 1.00 92.38 80 SER A N 1
ATOM 684 C CA . SER A 1 80 ? 0.845 9.350 4.144 1.00 92.38 80 SER A CA 1
ATOM 685 C C . SER A 1 80 ? -0.614 9.555 3.750 1.00 92.38 80 SER A C 1
ATOM 687 O O . SER A 1 80 ? -0.921 9.945 2.624 1.00 92.38 80 SER A O 1
ATOM 689 N N . TRP A 1 81 ? -1.513 9.323 4.703 1.00 93.31 81 TRP A N 1
ATOM 690 C CA . TRP A 1 81 ? -2.951 9.531 4.569 1.00 93.31 81 TRP A CA 1
ATOM 691 C C . TRP A 1 81 ? -3.428 10.617 5.522 1.00 93.31 81 TRP A C 1
ATOM 693 O O . TRP A 1 81 ? -3.068 10.623 6.701 1.00 93.31 81 TRP A O 1
ATOM 703 N N . ASN A 1 82 ? -4.294 11.491 5.018 1.00 92.19 82 ASN A N 1
ATOM 704 C CA . ASN A 1 82 ? -5.050 12.433 5.821 1.00 92.19 82 ASN A CA 1
ATOM 705 C C . ASN A 1 82 ? -6.324 11.749 6.339 1.00 92.19 82 ASN A C 1
ATOM 707 O O . ASN A 1 82 ? -7.186 11.334 5.559 1.00 92.19 82 ASN A O 1
ATOM 711 N N . ILE A 1 83 ? -6.439 11.631 7.660 1.00 93.44 83 ILE A N 1
ATOM 712 C CA . ILE A 1 83 ? -7.532 10.892 8.298 1.00 93.44 83 ILE A CA 1
ATOM 713 C C . ILE A 1 83 ? -8.860 11.629 8.164 1.00 93.44 83 ILE A C 1
ATOM 715 O O . ILE A 1 83 ? -9.877 10.997 7.894 1.00 93.44 83 ILE A O 1
ATOM 719 N N . ASP A 1 84 ? -8.862 12.955 8.240 1.00 92.56 84 ASP A N 1
ATOM 720 C CA . ASP A 1 84 ? -10.091 13.737 8.096 1.00 92.56 84 ASP A CA 1
ATOM 721 C C . ASP A 1 84 ? -10.659 13.630 6.671 1.00 92.56 84 ASP A C 1
ATOM 723 O O . ASP A 1 84 ? -11.869 13.521 6.478 1.00 92.56 84 ASP A O 1
ATOM 727 N N . LYS A 1 85 ? -9.790 13.572 5.655 1.00 92.44 85 LYS A N 1
ATOM 728 C CA . LYS A 1 85 ? -10.193 13.312 4.268 1.00 92.44 85 LYS A CA 1
ATOM 729 C C . LYS A 1 85 ? -10.714 11.888 4.090 1.00 92.44 85 LYS A C 1
ATOM 731 O O . LYS A 1 85 ? -11.707 11.687 3.397 1.00 92.44 85 LYS A O 1
ATOM 736 N N . ALA A 1 86 ? -10.089 10.904 4.736 1.00 95.56 86 ALA A N 1
ATOM 737 C CA . ALA A 1 86 ? -10.603 9.537 4.756 1.00 95.56 86 ALA A CA 1
ATOM 738 C C . ALA A 1 86 ? -12.017 9.472 5.368 1.00 95.56 86 ALA A C 1
ATOM 740 O O . ALA A 1 86 ? -12.892 8.806 4.815 1.00 95.56 86 ALA A O 1
ATOM 741 N N . GLU A 1 87 ? -12.270 10.200 6.458 1.00 95.38 87 GLU A N 1
ATOM 742 C CA . GLU A 1 87 ? -13.602 10.316 7.067 1.00 95.38 87 GLU A CA 1
ATOM 743 C C . GLU A 1 87 ? -14.618 10.998 6.141 1.00 95.38 87 GLU A C 1
ATOM 745 O O . GLU A 1 87 ? -15.748 10.521 6.026 1.00 95.38 87 GLU A O 1
ATOM 750 N N . GLN A 1 88 ? -14.220 12.064 5.438 1.00 94.56 88 GLN A N 1
ATOM 751 C CA . GLN A 1 88 ? -15.060 12.712 4.421 1.00 94.56 88 GLN A CA 1
ATOM 752 C C . GLN A 1 88 ? -15.446 11.734 3.311 1.00 94.56 88 GLN A C 1
ATOM 754 O O . GLN A 1 88 ? -16.625 11.597 3.003 1.00 94.56 88 GLN A O 1
ATOM 759 N N . ILE A 1 89 ? -14.480 10.984 2.775 1.00 95.69 89 ILE A N 1
ATOM 760 C CA . ILE A 1 89 ? -14.717 9.991 1.720 1.00 95.69 89 ILE A CA 1
ATOM 761 C C . ILE A 1 89 ? -15.682 8.899 2.198 1.00 95.69 89 ILE A C 1
ATOM 763 O O . ILE A 1 89 ? -16.575 8.497 1.451 1.00 95.69 89 ILE A O 1
ATOM 767 N N . ILE A 1 90 ? -15.552 8.431 3.444 1.00 97.31 90 ILE A N 1
ATOM 768 C CA . ILE A 1 90 ? -16.488 7.468 4.051 1.00 97.31 90 ILE A CA 1
ATOM 769 C C . ILE A 1 90 ? -17.907 8.041 4.098 1.00 97.31 90 ILE A C 1
ATOM 771 O O . ILE A 1 90 ? -18.855 7.345 3.730 1.00 97.31 90 ILE A O 1
ATOM 775 N N . ALA A 1 91 ? -18.051 9.296 4.531 1.00 96.06 91 ALA A N 1
ATOM 776 C CA . ALA A 1 91 ? -19.344 9.962 4.632 1.00 96.06 91 ALA A CA 1
ATOM 777 C C . ALA A 1 91 ? -19.986 10.192 3.253 1.00 96.06 91 ALA A C 1
ATOM 779 O O . ALA A 1 91 ? -21.158 9.882 3.062 1.00 96.06 91 ALA A O 1
ATOM 780 N N . GLU A 1 92 ? -19.218 10.681 2.278 1.00 95.69 92 GLU A N 1
ATOM 781 C CA . GLU A 1 92 ? -19.692 10.977 0.920 1.00 95.69 92 GLU A CA 1
ATOM 782 C C . GLU A 1 92 ? -20.078 9.713 0.145 1.00 95.69 92 GLU A C 1
ATOM 784 O O . GLU A 1 92 ? -21.077 9.697 -0.574 1.00 95.69 92 GLU A O 1
ATOM 789 N N . SER A 1 93 ? -19.316 8.630 0.317 1.00 93.81 93 SER A N 1
ATOM 790 C CA . SER A 1 93 ? -19.586 7.346 -0.342 1.00 93.81 93 SER A CA 1
ATOM 791 C C . SER A 1 93 ? -20.633 6.487 0.370 1.00 93.81 93 SER A C 1
ATOM 793 O O . SER A 1 93 ? -21.043 5.464 -0.176 1.00 93.81 93 SER A O 1
ATOM 795 N N . ASN A 1 94 ? -21.075 6.880 1.573 1.00 92.88 94 ASN A N 1
ATOM 796 C CA . ASN A 1 94 ? -21.886 6.048 2.468 1.00 92.88 94 ASN A CA 1
ATOM 797 C C . ASN A 1 94 ? -21.279 4.647 2.672 1.00 92.88 94 ASN A C 1
ATOM 799 O O . ASN A 1 94 ? -21.981 3.633 2.606 1.00 92.88 94 ASN A O 1
ATOM 803 N N . ALA A 1 95 ? -19.961 4.580 2.889 1.00 93.25 95 ALA A N 1
ATOM 804 C CA . ALA A 1 95 ? -19.271 3.304 3.034 1.00 93.25 95 ALA A CA 1
ATOM 805 C C . ALA A 1 95 ? -19.844 2.504 4.224 1.00 93.25 95 ALA A C 1
ATOM 807 O O . ALA A 1 95 ? -19.987 3.050 5.322 1.00 93.25 95 ALA A O 1
ATOM 808 N N . PRO A 1 96 ? -20.168 1.209 4.053 1.00 95.81 96 PRO A N 1
ATOM 809 C CA . PRO A 1 96 ? -20.732 0.411 5.130 1.00 95.81 96 PRO A CA 1
ATOM 810 C C . PRO A 1 96 ? -19.671 0.058 6.176 1.00 95.81 96 PRO A C 1
ATOM 812 O O . PRO A 1 96 ? -18.506 -0.191 5.859 1.00 95.81 96 PRO A O 1
ATOM 815 N N . VAL A 1 97 ? -20.102 -0.051 7.433 1.00 97.81 97 VAL A N 1
ATOM 816 C CA . VAL A 1 97 ? -19.293 -0.677 8.484 1.00 97.81 97 VAL A CA 1
ATOM 817 C C . VAL A 1 97 ? -19.283 -2.187 8.266 1.00 97.81 97 VAL A C 1
ATOM 819 O O . VAL A 1 97 ? -20.337 -2.809 8.128 1.00 97.81 97 VAL A O 1
ATOM 822 N N . VAL A 1 98 ? -18.098 -2.791 8.294 1.00 97.44 98 VAL A N 1
ATOM 823 C CA . VAL A 1 98 ? -17.911 -4.240 8.175 1.00 97.44 98 VAL A CA 1
ATOM 824 C C . VAL A 1 98 ? -17.179 -4.813 9.385 1.00 97.44 98 VAL A C 1
ATOM 826 O O . VAL A 1 98 ? -16.412 -4.125 10.058 1.00 97.44 98 VAL A O 1
ATOM 829 N N . LYS A 1 99 ? -17.374 -6.110 9.650 1.00 97.62 99 LYS A N 1
ATOM 830 C CA . LYS A 1 99 ? -16.580 -6.856 10.637 1.00 97.62 99 LYS A CA 1
ATOM 831 C C . LYS A 1 99 ? -15.290 -7.346 9.982 1.00 97.62 99 LYS A C 1
ATOM 833 O O . LYS A 1 99 ? -15.301 -8.325 9.241 1.00 97.62 99 LYS A O 1
ATOM 838 N N . LEU A 1 100 ? -14.174 -6.686 10.277 1.00 97.00 100 LEU A N 1
ATOM 839 C CA . LEU A 1 100 ? -12.855 -7.083 9.797 1.00 97.00 100 LEU A CA 1
ATOM 840 C C . LEU A 1 100 ? -12.214 -8.090 10.754 1.00 97.00 100 LEU A C 1
ATOM 842 O O . LEU A 1 100 ? -12.179 -7.874 11.966 1.00 97.00 100 LEU A O 1
ATOM 846 N N . GLU A 1 101 ? -11.678 -9.185 10.216 1.00 96.69 101 GLU A N 1
ATOM 847 C CA . GLU A 1 101 ? -10.884 -10.140 10.990 1.00 96.69 101 GLU A CA 1
ATOM 848 C C . GLU A 1 101 ? -9.561 -9.503 11.434 1.00 96.69 101 GLU A C 1
ATOM 850 O O . GLU A 1 101 ? -8.757 -9.078 10.608 1.00 96.69 101 GLU A O 1
ATOM 855 N N . LEU A 1 102 ? -9.289 -9.499 12.739 1.00 94.25 102 LEU A N 1
ATOM 856 C CA . LEU A 1 102 ? -8.106 -8.840 13.302 1.00 94.25 102 LEU A CA 1
ATOM 857 C C . LEU A 1 102 ? -6.783 -9.457 12.819 1.00 94.25 102 LEU A C 1
ATOM 859 O O . LEU A 1 102 ? -5.794 -8.740 12.690 1.00 94.25 102 LEU A O 1
ATOM 863 N N . LYS A 1 103 ? -6.768 -10.750 12.460 1.00 94.06 103 LYS A N 1
ATOM 864 C CA . LYS A 1 103 ? -5.594 -11.413 11.855 1.00 94.06 103 LYS A CA 1
ATOM 865 C C . LYS A 1 103 ? -5.145 -10.774 10.532 1.00 94.06 103 LYS A C 1
ATOM 867 O O . LYS A 1 103 ? -3.986 -10.912 10.169 1.00 94.06 103 LYS A O 1
ATOM 872 N N . LYS A 1 104 ? -6.045 -10.089 9.809 1.00 92.88 104 LYS A N 1
ATOM 873 C CA . LYS A 1 104 ? -5.727 -9.428 8.531 1.00 92.88 104 LYS A CA 1
ATOM 874 C C . LYS A 1 104 ? -4.912 -8.148 8.710 1.00 92.88 104 LYS A C 1
ATOM 876 O O . LYS A 1 104 ? -4.290 -7.706 7.756 1.00 92.88 104 LYS A O 1
ATOM 881 N N . ILE A 1 105 ? -4.939 -7.565 9.909 1.00 92.69 105 ILE A N 1
ATOM 882 C CA . ILE A 1 105 ? -4.263 -6.299 10.226 1.00 92.69 105 ILE A CA 1
ATOM 883 C C . ILE A 1 105 ? -3.246 -6.429 11.360 1.00 92.69 105 ILE A C 1
ATOM 885 O O . ILE A 1 105 ? -2.526 -5.482 11.652 1.00 92.69 105 ILE A O 1
ATOM 889 N N . SER A 1 106 ? -3.157 -7.591 12.014 1.00 86.25 106 SER A N 1
ATOM 890 C CA . SER A 1 106 ? -2.303 -7.781 13.191 1.00 86.25 106 SER A CA 1
ATOM 891 C C . SER A 1 106 ? -0.817 -7.593 12.899 1.00 86.25 106 SER A C 1
ATOM 893 O O . SER A 1 106 ? -0.082 -7.181 13.785 1.00 86.25 106 SER A O 1
ATOM 895 N N . GLN A 1 107 ? -0.376 -7.880 11.671 1.00 83.56 107 GLN A N 1
ATOM 896 C CA . GLN A 1 107 ? 1.018 -7.686 11.252 1.00 83.56 107 GLN A CA 1
ATOM 897 C C . GLN A 1 107 ? 1.376 -6.210 11.027 1.00 83.56 107 GLN A C 1
ATOM 899 O O . GLN A 1 107 ? 2.551 -5.865 11.040 1.00 83.56 107 GLN A O 1
ATOM 904 N N . SER A 1 108 ? 0.374 -5.346 10.855 1.00 80.56 108 SER A N 1
ATOM 905 C CA . SER A 1 108 ? 0.543 -3.905 10.639 1.00 80.56 108 SER A CA 1
ATOM 906 C C . SER A 1 108 ? 0.386 -3.092 11.928 1.00 80.56 108 SER A C 1
ATOM 908 O O . SER A 1 108 ? 0.520 -1.873 11.901 1.00 80.56 108 SER A O 1
ATOM 910 N N . ILE A 1 109 ? 0.084 -3.747 13.057 1.00 81.94 109 ILE A N 1
ATOM 911 C CA . ILE A 1 109 ? -0.099 -3.103 14.361 1.00 81.94 109 ILE A CA 1
ATOM 912 C C . ILE A 1 109 ? 1.090 -3.460 15.248 1.00 81.94 109 ILE A C 1
ATOM 914 O O . ILE A 1 109 ? 1.184 -4.577 15.760 1.00 81.94 109 ILE A O 1
ATOM 918 N N . PHE A 1 110 ? 1.975 -2.494 15.480 1.00 77.44 110 PHE A N 1
ATOM 919 C CA . PHE A 1 110 ? 3.144 -2.689 16.330 1.00 77.44 110 PHE A CA 1
ATOM 920 C C . PHE A 1 11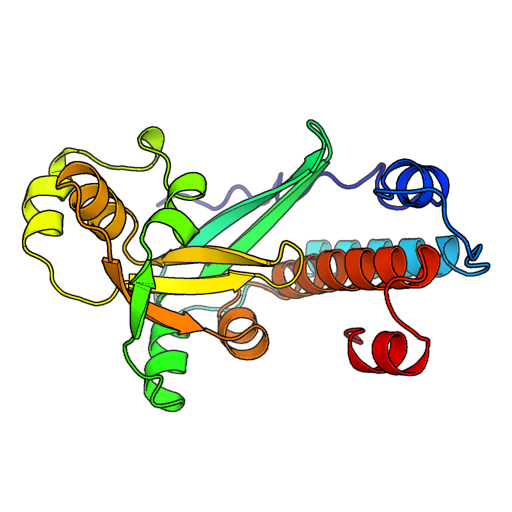0 ? 2.931 -2.079 17.712 1.00 77.44 110 PHE A C 1
ATOM 922 O O . PHE A 1 110 ? 2.527 -0.929 17.844 1.00 77.44 110 PHE A O 1
ATOM 929 N N . GLU A 1 111 ? 3.270 -2.830 18.761 1.00 75.50 111 GLU A N 1
ATOM 930 C CA . GLU A 1 111 ? 3.158 -2.375 20.156 1.00 75.50 111 GLU A CA 1
ATOM 931 C C . GLU A 1 111 ? 3.940 -1.080 20.425 1.00 75.50 111 GLU A C 1
ATOM 933 O O . GLU A 1 111 ? 3.476 -0.233 21.184 1.00 75.50 111 GLU A O 1
ATOM 938 N N . LYS A 1 112 ? 5.083 -0.888 19.752 1.00 73.75 112 LYS A N 1
ATOM 939 C CA . LYS A 1 112 ? 5.906 0.331 19.853 1.00 73.75 112 LYS A CA 1
ATOM 940 C C . LYS A 1 112 ? 5.158 1.610 19.446 1.00 73.75 112 LYS A C 1
ATOM 942 O O . LYS A 1 112 ? 5.496 2.682 19.936 1.00 73.75 112 LYS A O 1
ATOM 947 N N . ASP A 1 113 ? 4.137 1.487 18.597 1.00 72.25 113 ASP A N 1
ATOM 948 C CA . ASP A 1 113 ? 3.340 2.608 18.088 1.00 72.25 113 ASP A CA 1
ATOM 949 C C . ASP A 1 113 ? 2.105 2.877 18.974 1.00 72.25 113 ASP A C 1
ATOM 951 O O . ASP A 1 113 ? 1.296 3.768 18.703 1.00 72.25 113 ASP A O 1
ATOM 955 N N . ILE A 1 114 ? 1.950 2.117 20.067 1.00 78.69 114 ILE A N 1
ATOM 956 C CA . ILE A 1 114 ? 0.811 2.189 20.977 1.00 78.69 114 ILE A CA 1
ATOM 957 C C . ILE A 1 114 ? 1.189 2.912 22.266 1.00 78.69 114 ILE A C 1
ATOM 959 O O . ILE A 1 114 ? 1.959 2.445 23.104 1.00 78.69 114 ILE A O 1
ATOM 963 N N . THR A 1 115 ? 0.529 4.039 22.496 1.00 79.00 115 THR A N 1
ATOM 964 C CA . THR A 1 115 ? 0.583 4.751 23.774 1.00 79.00 115 THR A CA 1
ATOM 965 C C . THR A 1 115 ? -0.258 4.005 24.811 1.00 79.00 115 THR A C 1
ATOM 967 O O . THR A 1 115 ? -1.489 4.054 24.774 1.00 79.00 115 THR A O 1
ATOM 970 N N . LEU A 1 116 ? 0.396 3.317 25.752 1.00 72.00 116 LEU A N 1
ATOM 971 C CA . LEU A 1 116 ? -0.272 2.480 26.760 1.00 72.00 116 LEU A CA 1
ATOM 972 C C . LEU A 1 116 ? -1.333 3.239 27.579 1.00 72.00 116 LEU A C 1
ATOM 974 O O . LEU A 1 116 ? -2.383 2.678 27.890 1.00 72.00 116 LEU A O 1
ATOM 978 N N . SER A 1 117 ? -1.109 4.525 27.872 1.00 72.94 117 SER A N 1
ATOM 979 C CA . SER A 1 117 ? -2.065 5.375 28.600 1.00 72.94 117 SER A CA 1
ATOM 980 C C . SER A 1 117 ? -3.405 5.546 27.873 1.00 72.94 117 SER A C 1
ATOM 982 O O . SER A 1 117 ? -4.429 5.759 28.518 1.00 72.94 117 SER A O 1
ATOM 984 N N . HIS A 1 118 ? -3.436 5.397 26.545 1.00 74.56 118 HIS A N 1
ATOM 985 C CA . HIS A 1 118 ? -4.655 5.515 25.741 1.00 74.56 118 HIS A CA 1
ATOM 986 C C . HIS A 1 118 ? -5.456 4.207 25.668 1.00 74.56 118 HIS A C 1
ATOM 988 O O . HIS A 1 118 ? -6.600 4.212 25.209 1.00 74.56 118 HIS A O 1
ATOM 994 N N . LEU A 1 119 ? -4.907 3.083 26.147 1.00 73.06 119 LEU A N 1
ATOM 995 C CA . LEU A 1 119 ? -5.564 1.779 26.030 1.00 73.06 119 LEU A CA 1
ATOM 996 C C . LEU A 1 119 ? -6.831 1.663 26.871 1.00 73.06 119 LEU A C 1
ATOM 998 O O . LEU A 1 119 ? -7.798 1.061 26.414 1.00 73.06 119 LEU A O 1
ATOM 1002 N N . ASN A 1 120 ? -6.865 2.266 28.060 1.00 69.50 120 ASN A N 1
ATOM 1003 C CA . ASN A 1 120 ? -8.060 2.224 28.906 1.00 69.50 120 ASN A CA 1
ATOM 1004 C C . ASN A 1 120 ? -9.258 2.907 28.229 1.00 69.50 120 ASN A C 1
ATOM 1006 O O . ASN A 1 120 ? -10.370 2.396 28.300 1.00 69.50 120 ASN A O 1
ATOM 1010 N N . PHE A 1 121 ? -9.025 4.000 27.499 1.00 70.44 121 PHE A N 1
ATOM 1011 C CA . PHE A 1 121 ? -10.064 4.650 26.700 1.00 70.44 121 PHE A CA 1
ATOM 1012 C C . PHE A 1 121 ? -10.392 3.855 25.426 1.00 70.44 121 PHE A C 1
ATOM 1014 O O . PHE A 1 121 ? -11.560 3.670 25.085 1.00 70.44 121 PHE A O 1
ATOM 1021 N N . ALA A 1 122 ? -9.372 3.330 24.739 1.00 70.44 122 ALA A N 1
ATOM 1022 C CA . ALA A 1 122 ? -9.544 2.587 23.492 1.00 70.44 122 ALA A CA 1
ATOM 1023 C C . ALA A 1 122 ? -10.377 1.303 23.657 1.00 70.44 122 ALA A C 1
ATOM 1025 O O . ALA A 1 122 ? -11.136 0.961 22.754 1.00 70.44 122 ALA A O 1
ATOM 1026 N N . LYS A 1 123 ? -10.289 0.625 24.811 1.00 71.31 123 LYS A N 1
ATOM 1027 C CA . LYS A 1 123 ? -11.085 -0.578 25.121 1.00 71.31 123 LYS A CA 1
ATOM 1028 C C . LYS A 1 123 ? -12.592 -0.334 25.046 1.00 71.31 123 LYS A C 1
ATOM 1030 O O . LYS A 1 123 ? -13.328 -1.163 24.514 1.00 71.31 123 LYS A O 1
ATOM 1035 N N . HIS A 1 124 ? -13.041 0.819 25.537 1.00 77.62 124 HIS A N 1
ATOM 1036 C CA . HIS A 1 124 ? -14.460 1.178 25.593 1.00 77.62 124 HIS A CA 1
ATOM 1037 C C . HIS A 1 124 ? -14.942 1.949 24.359 1.00 77.62 124 HIS A C 1
ATOM 1039 O O . HIS A 1 124 ? -16.140 2.172 24.196 1.00 77.62 124 HIS A O 1
ATOM 1045 N N . ASN A 1 125 ? -14.028 2.337 23.469 1.00 84.50 125 ASN A N 1
ATOM 1046 C CA . ASN A 1 125 ? -14.368 3.050 22.251 1.00 84.50 125 ASN A CA 1
ATOM 1047 C C . ASN A 1 125 ? -14.807 2.068 21.151 1.00 84.50 125 ASN A C 1
ATOM 1049 O O . ASN A 1 125 ? -14.014 1.269 20.654 1.00 84.50 125 ASN A O 1
ATOM 1053 N N . ASN A 1 126 ? -16.080 2.159 20.758 1.00 85.56 126 ASN A N 1
ATOM 1054 C CA . ASN A 1 126 ? -16.686 1.332 19.712 1.00 85.56 126 ASN A CA 1
ATOM 1055 C C . ASN A 1 126 ? -16.725 2.007 18.331 1.00 85.56 126 ASN A C 1
ATOM 1057 O O . ASN A 1 126 ? -17.352 1.467 17.423 1.00 85.56 126 ASN A O 1
ATOM 1061 N N . LYS A 1 127 ? -16.074 3.165 18.147 1.00 93.81 127 LYS A N 1
ATOM 1062 C CA . LYS A 1 127 ? -15.944 3.785 16.822 1.00 93.81 127 LYS A CA 1
ATOM 1063 C C . LYS A 1 127 ? -15.232 2.798 15.878 1.00 93.81 127 LYS A C 1
ATOM 1065 O O . LYS A 1 127 ? -14.164 2.296 16.256 1.00 93.81 127 LYS A O 1
ATOM 1070 N N . PRO A 1 128 ? -15.776 2.530 14.675 1.00 97.00 128 PRO A N 1
ATOM 1071 C CA . PRO A 1 128 ? -15.090 1.720 13.676 1.00 97.00 128 PRO A CA 1
ATOM 1072 C C . PRO A 1 128 ? -13.676 2.245 13.391 1.00 97.00 128 PRO A C 1
ATOM 1074 O O . PRO A 1 128 ? -13.403 3.441 13.513 1.00 97.00 128 PRO A O 1
ATOM 1077 N N . ILE A 1 129 ? -12.750 1.352 13.058 1.00 97.06 129 ILE A N 1
ATOM 1078 C CA . ILE A 1 129 ? -11.423 1.741 12.557 1.00 97.06 129 ILE A CA 1
ATOM 1079 C C . ILE A 1 129 ? -11.504 2.100 11.069 1.00 97.06 129 ILE A C 1
ATOM 1081 O O . ILE A 1 129 ? -12.457 1.709 10.396 1.00 97.06 129 ILE A O 1
ATOM 1085 N N . ILE A 1 130 ? -10.509 2.815 10.549 1.00 97.88 130 ILE A N 1
ATOM 1086 C CA . ILE A 1 130 ? -10.411 3.100 9.112 1.00 97.88 130 ILE A CA 1
ATOM 1087 C C . ILE A 1 130 ? -9.237 2.314 8.550 1.00 97.88 130 ILE A C 1
ATOM 1089 O O . ILE A 1 130 ? -8.130 2.366 9.089 1.00 97.88 130 ILE A O 1
ATOM 1093 N N . VAL A 1 131 ? -9.488 1.576 7.475 1.00 97.75 131 VAL A N 1
ATOM 1094 C CA . VAL A 1 131 ? -8.520 0.674 6.857 1.00 97.75 131 VAL A CA 1
ATOM 1095 C C . VAL A 1 131 ? -8.421 0.977 5.370 1.00 97.75 131 VAL A C 1
ATOM 1097 O O . VAL A 1 131 ? -9.433 1.005 4.675 1.00 97.75 131 VAL A O 1
ATOM 1100 N N . ALA A 1 132 ? -7.203 1.167 4.876 1.00 97.31 132 ALA A N 1
ATOM 1101 C CA . ALA A 1 132 ? -6.913 1.225 3.451 1.00 97.31 132 ALA A CA 1
ATOM 1102 C C . ALA A 1 132 ? -6.625 -0.190 2.931 1.00 97.31 132 ALA A C 1
ATOM 1104 O O . ALA A 1 132 ? -5.779 -0.891 3.494 1.00 97.31 132 ALA A O 1
ATOM 1105 N N . PHE A 1 133 ? -7.315 -0.625 1.874 1.00 96.38 133 PHE A N 1
ATOM 1106 C CA . PHE A 1 133 ? -6.910 -1.825 1.143 1.00 96.38 133 PHE A CA 1
ATOM 1107 C C . PHE A 1 133 ? -5.785 -1.479 0.162 1.00 96.38 133 PHE A C 1
ATOM 1109 O O . PHE A 1 133 ? -6.026 -0.924 -0.905 1.00 96.38 133 PHE A O 1
ATOM 1116 N N . TYR A 1 134 ? -4.554 -1.791 0.555 1.00 95.38 134 TYR A N 1
ATOM 1117 C CA . TYR A 1 134 ? -3.336 -1.434 -0.153 1.00 95.38 134 TYR A CA 1
ATOM 1118 C C . TYR A 1 134 ? -2.993 -2.471 -1.225 1.00 95.38 134 TYR A C 1
ATOM 1120 O O . TYR A 1 134 ? -2.323 -3.473 -0.966 1.00 95.38 134 TYR A O 1
ATOM 1128 N N . GLU A 1 135 ? -3.470 -2.216 -2.440 1.00 94.06 135 GLU A N 1
ATOM 1129 C CA . GLU A 1 135 ? -3.350 -3.118 -3.591 1.00 94.06 135 GLU A CA 1
ATOM 1130 C C . GLU A 1 135 ? -1.912 -3.572 -3.930 1.00 94.06 135 GLU A C 1
ATOM 1132 O O . GLU A 1 135 ? -1.733 -4.776 -4.126 1.00 94.06 135 GLU A O 1
ATOM 1137 N N . PRO A 1 136 ? -0.859 -2.722 -3.890 1.00 93.25 136 PRO A N 1
ATOM 1138 C CA . PRO A 1 136 ? 0.496 -3.151 -4.258 1.00 93.25 136 PRO A CA 1
ATOM 1139 C C . PRO A 1 136 ? 1.030 -4.355 -3.469 1.00 93.25 136 PRO A C 1
ATOM 1141 O O . PRO A 1 136 ? 1.837 -5.123 -3.991 1.00 93.25 136 PRO A O 1
ATOM 1144 N N . THR A 1 137 ? 0.590 -4.527 -2.217 1.00 90.62 137 THR A N 1
ATOM 1145 C CA . THR A 1 137 ? 0.966 -5.661 -1.353 1.00 90.62 137 THR A CA 1
ATOM 1146 C C . THR A 1 137 ? -0.229 -6.523 -0.936 1.00 90.62 137 THR A C 1
ATOM 1148 O O . THR A 1 137 ? -0.054 -7.473 -0.176 1.00 90.62 137 THR A O 1
ATOM 1151 N N . GLN A 1 138 ? -1.437 -6.217 -1.427 1.00 92.06 138 GLN A N 1
ATOM 1152 C CA . GLN A 1 138 ? -2.701 -6.875 -1.061 1.00 92.06 138 GLN A CA 1
ATOM 1153 C C . GLN A 1 138 ? -2.971 -6.875 0.459 1.00 92.06 138 GLN A C 1
ATOM 1155 O O . GLN A 1 138 ? -3.524 -7.826 1.017 1.00 92.06 138 GLN A O 1
ATOM 1160 N N . GLN A 1 139 ? -2.567 -5.805 1.151 1.00 93.12 139 GLN A N 1
ATOM 1161 C CA . GLN A 1 139 ? -2.640 -5.699 2.611 1.00 93.12 139 GLN A CA 1
ATOM 1162 C C . GLN A 1 139 ? -3.742 -4.753 3.082 1.00 93.12 139 GLN A C 1
ATOM 1164 O O . GLN A 1 139 ? -4.100 -3.783 2.423 1.00 93.12 139 GLN A O 1
ATOM 1169 N N . TYR A 1 140 ? -4.254 -5.013 4.282 1.00 95.38 140 TYR A N 1
ATOM 1170 C CA . TYR A 1 140 ? -5.149 -4.101 4.986 1.00 95.38 140 TYR A CA 1
ATOM 1171 C C . TYR A 1 140 ? -4.325 -3.240 5.942 1.00 95.38 140 TYR A C 1
ATOM 1173 O O . TYR A 1 140 ? -3.768 -3.758 6.907 1.00 95.38 140 TYR A O 1
ATOM 1181 N N . ILE A 1 141 ? -4.259 -1.935 5.687 1.00 95.38 141 ILE A N 1
ATOM 1182 C CA . ILE A 1 141 ? -3.456 -0.989 6.468 1.00 95.38 141 ILE A CA 1
ATOM 1183 C C . ILE A 1 141 ? -4.388 -0.154 7.355 1.00 95.38 141 ILE A C 1
ATOM 1185 O O . ILE A 1 141 ? -5.162 0.647 6.825 1.00 95.38 141 ILE A O 1
ATOM 1189 N N . PRO A 1 142 ? -4.369 -0.321 8.691 1.00 95.69 142 PRO A N 1
ATOM 1190 C CA . PRO A 1 142 ? -5.158 0.517 9.588 1.00 95.69 142 PRO A CA 1
ATOM 1191 C C . PRO A 1 142 ? -4.573 1.930 9.650 1.00 95.69 142 PRO A C 1
ATOM 1193 O O . PRO A 1 142 ? -3.517 2.155 10.243 1.00 95.69 142 PRO A O 1
ATOM 1196 N N . ILE A 1 143 ? -5.278 2.889 9.054 1.00 94.69 143 ILE A N 1
ATOM 1197 C CA . ILE A 1 143 ? -4.854 4.294 9.021 1.00 94.69 143 ILE A CA 1
ATOM 1198 C C . ILE A 1 143 ? -5.440 5.101 10.190 1.00 94.69 143 ILE A C 1
ATOM 1200 O O . ILE A 1 143 ? -4.815 6.050 10.644 1.00 94.69 143 ILE A O 1
ATOM 1204 N N . ASP A 1 144 ? -6.579 4.679 10.757 1.00 94.56 144 ASP A N 1
ATOM 1205 C CA . ASP A 1 144 ? -7.113 5.202 12.028 1.00 94.56 144 ASP A CA 1
ATOM 1206 C C . ASP A 1 144 ? -7.498 4.070 12.987 1.00 94.56 144 ASP A C 1
ATOM 1208 O O . ASP A 1 144 ? -7.971 3.008 12.580 1.00 94.56 144 ASP A O 1
ATOM 1212 N N . GLY A 1 145 ? -7.362 4.327 14.291 1.00 92.06 145 GLY A N 1
ATOM 1213 C CA . GLY A 1 145 ? -7.842 3.426 15.336 1.00 92.06 145 GLY A CA 1
ATOM 1214 C C . GLY A 1 145 ? -6.885 2.287 15.697 1.00 92.06 145 GLY A C 1
ATOM 1215 O O . GLY A 1 145 ? -7.326 1.286 16.263 1.00 92.06 145 GLY A O 1
ATOM 1216 N N . ASN A 1 146 ? -5.582 2.449 15.445 1.00 90.50 146 ASN A N 1
ATOM 1217 C CA . ASN A 1 146 ? -4.536 1.483 15.808 1.00 90.50 146 ASN A CA 1
ATOM 1218 C C . ASN A 1 146 ? -4.594 1.062 17.291 1.00 90.50 146 ASN A C 1
ATOM 1220 O O . ASN A 1 146 ? -4.590 -0.132 17.593 1.00 90.50 146 ASN A O 1
ATOM 1224 N N . HIS A 1 147 ? -4.778 2.004 18.229 1.00 89.75 147 HIS A N 1
ATOM 1225 C CA . HIS A 1 147 ? -4.959 1.684 19.657 1.00 89.75 147 HIS A CA 1
ATOM 1226 C C . HIS A 1 147 ? -6.220 0.854 19.931 1.00 89.75 147 HIS A C 1
ATOM 1228 O O . HIS A 1 147 ? -6.186 -0.025 20.792 1.00 89.75 147 HIS A O 1
ATOM 1234 N N . ARG A 1 148 ? -7.323 1.093 19.201 1.00 92.94 148 ARG A N 1
ATOM 1235 C CA . ARG A 1 148 ? -8.562 0.298 19.324 1.00 92.94 148 ARG A CA 1
ATOM 1236 C C . ARG A 1 148 ? -8.329 -1.125 18.826 1.00 92.94 148 ARG A C 1
ATOM 1238 O O . ARG A 1 148 ? -8.657 -2.078 19.529 1.00 92.94 148 ARG A O 1
ATOM 1245 N N . ALA A 1 149 ? -7.716 -1.280 17.655 1.00 92.44 149 ALA A N 1
ATOM 1246 C CA . ALA A 1 149 ? -7.394 -2.590 17.099 1.00 92.44 149 ALA A CA 1
ATOM 1247 C C . ALA A 1 149 ? -6.439 -3.380 18.012 1.00 92.44 149 ALA A C 1
ATOM 1249 O O . ALA A 1 149 ? -6.699 -4.546 18.315 1.00 92.44 149 ALA A O 1
ATOM 1250 N N . TYR A 1 150 ? -5.405 -2.725 18.545 1.00 91.56 150 TYR A N 1
ATOM 1251 C CA . TYR A 1 150 ? -4.475 -3.330 19.496 1.00 91.56 150 TYR A CA 1
ATOM 1252 C C . TYR A 1 150 ? -5.149 -3.769 20.802 1.00 91.56 150 TYR A C 1
ATOM 1254 O O . TYR A 1 150 ? -4.933 -4.889 21.269 1.00 91.56 150 TYR A O 1
ATOM 1262 N N . ALA A 1 151 ? -6.010 -2.926 21.382 1.00 90.12 151 ALA A N 1
ATOM 1263 C CA . ALA A 1 151 ? -6.765 -3.281 22.581 1.00 90.12 151 ALA A CA 1
ATOM 1264 C C . ALA A 1 151 ? -7.622 -4.541 22.357 1.00 90.12 151 ALA A C 1
ATOM 1266 O O . ALA A 1 151 ? -7.627 -5.443 23.194 1.00 90.12 151 ALA A O 1
ATOM 1267 N N . ARG A 1 152 ? -8.282 -4.651 21.195 1.00 91.81 152 ARG A N 1
ATOM 1268 C CA . ARG A 1 152 ? -9.093 -5.825 20.831 1.00 91.81 152 ARG A CA 1
ATOM 1269 C C . ARG A 1 152 ? -8.254 -7.085 20.611 1.00 91.81 152 ARG A C 1
ATOM 1271 O O . ARG A 1 152 ? -8.693 -8.162 21.013 1.00 91.81 152 ARG A O 1
ATOM 1278 N N . LEU A 1 153 ? -7.053 -6.957 20.043 1.00 90.94 153 LEU A N 1
ATOM 1279 C CA . LEU A 1 153 ? -6.088 -8.059 19.948 1.00 90.94 153 LEU A CA 1
ATOM 1280 C C . LEU A 1 153 ? -5.688 -8.573 21.338 1.00 90.94 153 LEU A C 1
ATOM 1282 O O . LEU A 1 153 ? -5.731 -9.777 21.574 1.00 90.94 153 LEU A O 1
ATOM 1286 N N . LYS A 1 154 ? -5.374 -7.678 22.287 1.00 89.44 154 LYS A N 1
ATOM 1287 C CA . LYS A 1 154 ? -5.027 -8.059 23.672 1.00 89.44 154 LYS A CA 1
ATOM 1288 C C . LYS A 1 154 ? -6.185 -8.713 24.430 1.00 89.44 154 LYS A C 1
ATOM 1290 O O . LYS A 1 154 ? -5.950 -9.529 25.313 1.00 89.44 154 LYS A O 1
ATOM 1295 N N . GLU A 1 155 ? -7.424 -8.390 24.074 1.00 90.75 155 GLU A N 1
ATOM 1296 C CA . GLU A 1 155 ? -8.633 -9.038 24.599 1.00 90.75 155 GLU A CA 1
ATOM 1297 C C . GLU A 1 155 ? -8.992 -10.354 23.882 1.00 90.75 155 GLU A C 1
ATOM 1299 O O . GLU A 1 155 ? -10.072 -10.903 24.114 1.00 90.75 155 GLU A O 1
ATOM 1304 N N . ASN A 1 156 ? -8.126 -10.862 22.996 1.00 92.00 156 ASN A N 1
ATOM 1305 C CA . ASN A 1 156 ? -8.360 -12.057 22.176 1.00 92.00 156 ASN A CA 1
ATOM 1306 C C . ASN A 1 156 ? -9.658 -11.991 21.350 1.00 92.00 156 ASN A C 1
ATOM 1308 O O . ASN A 1 156 ? -10.286 -13.014 21.052 1.00 92.00 156 ASN A O 1
ATOM 1312 N N . LYS A 1 157 ? -10.096 -10.785 20.967 1.00 94.31 157 LYS A N 1
ATOM 1313 C CA . LYS A 1 157 ? -11.208 -10.633 20.026 1.00 94.31 157 LYS A CA 1
ATOM 1314 C C . LYS A 1 157 ? -10.748 -11.078 18.641 1.00 94.31 157 LYS A C 1
ATOM 1316 O O . LYS A 1 157 ? -9.594 -10.907 18.263 1.00 94.31 157 LYS A O 1
ATOM 1321 N N . LYS A 1 158 ? -11.677 -11.635 17.862 1.00 95.94 158 LYS A N 1
ATOM 1322 C CA . LYS A 1 158 ? -11.398 -12.111 16.495 1.00 95.94 158 LYS A CA 1
ATOM 1323 C C . LYS A 1 158 ? -11.651 -11.049 15.429 1.00 95.94 158 LYS A C 1
ATOM 1325 O O . LYS A 1 158 ? -11.057 -11.109 14.356 1.00 95.94 158 LYS A O 1
ATOM 1330 N N . THR A 1 159 ? -12.526 -10.090 15.717 1.00 96.88 159 THR A N 1
ATOM 1331 C CA . THR A 1 159 ? -13.000 -9.101 14.747 1.00 96.88 159 THR A CA 1
ATOM 1332 C C . THR A 1 159 ? -13.116 -7.709 15.356 1.00 96.88 159 THR A C 1
ATOM 1334 O O . THR A 1 159 ? -13.325 -7.569 16.564 1.00 96.88 159 THR A O 1
ATOM 1337 N N . ILE A 1 160 ? -13.076 -6.691 14.502 1.00 96.50 160 ILE A N 1
ATOM 1338 C CA . ILE A 1 160 ? -13.335 -5.290 14.839 1.00 96.50 160 ILE A CA 1
ATOM 1339 C C . ILE A 1 160 ? -14.219 -4.646 13.765 1.00 96.50 160 ILE A C 1
ATOM 1341 O O . ILE A 1 160 ? -14.181 -5.060 12.609 1.00 96.50 160 ILE A O 1
ATOM 1345 N N . ASP A 1 161 ? -15.039 -3.672 14.155 1.00 97.94 161 ASP A N 1
ATOM 1346 C CA . ASP A 1 161 ? -15.793 -2.859 13.198 1.00 97.94 161 ASP A CA 1
ATOM 1347 C C . ASP A 1 161 ? -14.841 -1.932 12.443 1.00 97.94 161 ASP A C 1
ATOM 1349 O O . ASP A 1 161 ? -14.007 -1.266 13.062 1.00 97.94 161 ASP A O 1
ATOM 1353 N N . ALA A 1 162 ? -14.954 -1.898 11.119 1.00 98.12 162 ALA A N 1
ATOM 1354 C CA . ALA A 1 162 ? -14.073 -1.133 10.252 1.00 98.12 162 ALA A CA 1
ATOM 1355 C C . ALA A 1 162 ? -14.824 -0.539 9.057 1.00 98.12 162 ALA A C 1
ATOM 1357 O O . ALA A 1 162 ? -15.751 -1.154 8.532 1.00 98.12 162 ALA A O 1
ATOM 1358 N N . TYR A 1 163 ? -14.360 0.616 8.593 1.00 98.56 163 TYR A N 1
ATOM 1359 C CA . TYR A 1 163 ? -14.551 1.065 7.219 1.00 98.56 163 TYR A CA 1
ATOM 1360 C C . TYR A 1 163 ? -13.344 0.621 6.398 1.00 98.56 163 TYR A C 1
ATOM 1362 O O . TYR A 1 163 ? -12.202 0.828 6.816 1.00 98.56 163 TYR A O 1
ATOM 1370 N N . ILE A 1 164 ? -13.592 0.008 5.241 1.00 97.88 164 ILE A N 1
ATOM 1371 C CA . ILE A 1 164 ? -12.538 -0.399 4.308 1.00 97.88 164 ILE A CA 1
ATOM 1372 C C . ILE A 1 164 ? -12.630 0.500 3.084 1.00 97.88 164 ILE A C 1
ATOM 1374 O O . ILE A 1 164 ? -13.591 0.424 2.322 1.00 97.88 164 ILE A O 1
ATOM 1378 N N . LEU A 1 165 ? -11.625 1.348 2.906 1.00 97.81 165 LEU A N 1
ATOM 1379 C CA . LEU A 1 165 ? -11.481 2.171 1.718 1.00 97.81 165 LEU A CA 1
ATOM 1380 C C . LEU A 1 165 ? -10.913 1.328 0.575 1.00 97.81 165 LEU A C 1
ATOM 1382 O O . LEU A 1 165 ? -9.899 0.643 0.744 1.00 97.81 165 LEU A O 1
ATOM 1386 N N . SER A 1 166 ? -11.567 1.405 -0.585 1.00 96.06 166 SER A N 1
ATOM 1387 C CA . SER A 1 166 ? -11.061 0.833 -1.836 1.00 96.06 166 SER A CA 1
ATOM 1388 C C . SER A 1 166 ? -9.744 1.502 -2.255 1.00 96.06 166 SER A C 1
ATOM 1390 O O . SER A 1 166 ? -9.440 2.585 -1.742 1.00 96.06 166 SER A O 1
ATOM 1392 N N . PRO A 1 167 ? -8.994 0.923 -3.212 1.00 94.88 167 PRO A N 1
ATOM 1393 C CA . PRO A 1 167 ? -7.812 1.552 -3.801 1.00 94.88 167 PRO A CA 1
ATOM 1394 C C . PRO A 1 167 ? -8.051 3.016 -4.181 1.00 94.88 167 PRO A C 1
ATOM 1396 O O . PRO A 1 167 ? -7.397 3.925 -3.675 1.00 94.88 167 PRO A O 1
ATOM 1399 N N . GLN A 1 168 ? -9.106 3.271 -4.957 1.00 93.69 168 GLN A N 1
ATOM 1400 C CA . GLN A 1 168 ? -9.481 4.618 -5.387 1.00 93.69 168 GLN A CA 1
ATOM 1401 C C . GLN A 1 168 ? -9.877 5.504 -4.197 1.00 93.69 168 GLN A C 1
ATOM 1403 O O . GLN A 1 168 ? -9.481 6.666 -4.128 1.00 93.69 168 GLN A O 1
ATOM 1408 N N . GLY A 1 169 ? -10.625 4.954 -3.235 1.00 95.00 169 GLY A N 1
ATOM 1409 C CA . GLY A 1 169 ? -11.072 5.684 -2.052 1.00 95.00 169 GLY A CA 1
ATOM 1410 C C . GLY A 1 169 ? -9.911 6.127 -1.166 1.00 95.00 169 GLY A C 1
ATOM 1411 O O . GLY A 1 169 ? -9.820 7.296 -0.806 1.00 95.00 169 GLY A O 1
ATOM 1412 N N . HIS A 1 170 ? -8.983 5.231 -0.829 1.00 95.44 170 HIS A N 1
ATOM 1413 C CA . HIS A 1 170 ? -7.857 5.605 0.024 1.00 95.44 170 HIS A CA 1
ATOM 1414 C C . HIS A 1 170 ? -6.805 6.419 -0.729 1.00 95.44 170 HIS A C 1
ATOM 1416 O O . HIS A 1 170 ? -6.090 7.186 -0.088 1.00 95.44 170 HIS A O 1
ATOM 1422 N N . MET A 1 171 ? -6.676 6.255 -2.054 1.00 94.75 171 MET A N 1
ATOM 1423 C CA . MET A 1 171 ? -5.824 7.118 -2.871 1.00 94.75 171 MET A CA 1
ATOM 1424 C C . MET A 1 171 ? -6.263 8.559 -2.684 1.00 94.75 171 MET A C 1
ATOM 1426 O O . MET A 1 171 ? -5.439 9.365 -2.284 1.00 94.75 171 MET A O 1
ATOM 1430 N N . LEU A 1 172 ? -7.556 8.870 -2.827 1.00 93.69 172 LEU A N 1
ATOM 1431 C CA . LEU A 1 172 ? -8.062 10.228 -2.605 1.00 93.69 172 LEU A CA 1
ATOM 1432 C C . LEU A 1 172 ? -7.698 10.783 -1.219 1.00 93.69 172 LEU A C 1
ATOM 1434 O O . LEU A 1 172 ? -7.522 11.989 -1.091 1.00 93.69 172 LEU A O 1
ATOM 1438 N N . ALA A 1 173 ? -7.541 9.945 -0.194 1.00 93.75 173 ALA A N 1
ATOM 1439 C CA . ALA A 1 173 ? -7.128 10.369 1.144 1.00 93.75 173 ALA A CA 1
ATOM 1440 C C . ALA A 1 173 ? -5.611 10.628 1.303 1.00 93.75 173 ALA A C 1
ATOM 1442 O O . ALA A 1 173 ? -5.195 11.080 2.369 1.00 93.75 173 ALA A O 1
ATOM 1443 N N . MET A 1 174 ? -4.773 10.357 0.297 1.00 93.00 174 MET A N 1
ATOM 1444 C CA . MET A 1 174 ? -3.320 10.558 0.376 1.00 93.00 174 MET A CA 1
ATOM 1445 C C . MET A 1 174 ? -2.929 12.040 0.436 1.00 93.00 174 MET A C 1
ATOM 1447 O O . MET A 1 174 ? -3.612 12.912 -0.114 1.00 93.00 174 MET A O 1
ATOM 1451 N N . CYS A 1 175 ? -1.815 12.322 1.116 1.00 89.00 175 CYS A N 1
ATOM 1452 C CA . CYS A 1 175 ? -1.406 13.679 1.476 1.00 89.00 175 CYS A CA 1
ATOM 1453 C C . CYS A 1 175 ? -0.738 14.482 0.352 1.00 89.00 175 CYS A C 1
ATOM 1455 O O . CYS A 1 175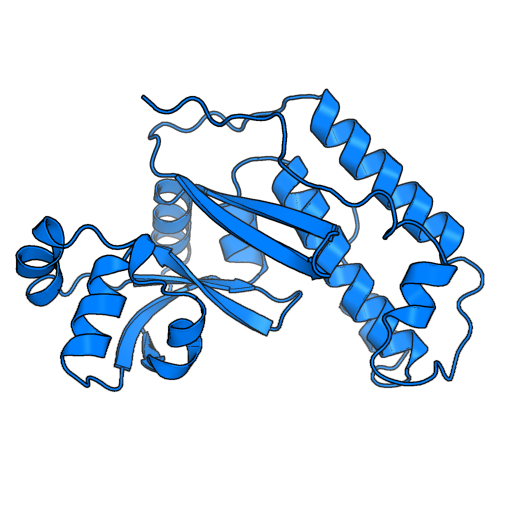 ? -0.735 15.711 0.412 1.00 89.00 175 CYS A O 1
ATOM 1457 N N . SER A 1 176 ? -0.148 13.832 -0.648 1.00 87.88 176 SER A N 1
ATOM 1458 C CA . SER A 1 176 ? 0.623 14.521 -1.686 1.00 87.88 176 SER A CA 1
ATOM 1459 C C . SER A 1 176 ? 0.614 13.770 -3.008 1.00 87.88 176 SER A C 1
ATOM 1461 O O . SER A 1 176 ? 0.497 12.548 -3.024 1.00 87.88 176 SER A O 1
ATOM 1463 N N . THR A 1 177 ? 0.822 14.487 -4.115 1.00 89.06 177 THR A N 1
ATOM 1464 C CA . THR A 1 177 ? 1.051 13.911 -5.455 1.00 89.06 177 THR A CA 1
ATOM 1465 C C . THR A 1 177 ? 2.215 12.918 -5.478 1.00 89.06 177 THR A C 1
ATOM 1467 O O . THR A 1 177 ? 2.186 11.953 -6.242 1.00 89.06 177 THR A O 1
ATOM 1470 N N . LEU A 1 178 ? 3.210 13.101 -4.603 1.00 90.88 178 LEU A N 1
ATOM 1471 C CA . LEU A 1 178 ? 4.300 12.151 -4.407 1.00 90.88 178 LEU A CA 1
ATOM 1472 C C . LEU A 1 178 ? 3.812 10.820 -3.815 1.00 90.88 178 LEU A C 1
ATOM 1474 O O . LEU A 1 178 ? 4.221 9.773 -4.311 1.00 90.88 178 LEU A O 1
ATOM 1478 N N . ASP A 1 179 ? 2.924 10.838 -2.813 1.00 92.06 179 ASP A N 1
ATOM 1479 C CA . ASP A 1 179 ? 2.316 9.613 -2.266 1.00 92.06 179 ASP A CA 1
ATOM 1480 C C . ASP A 1 179 ? 1.572 8.840 -3.372 1.00 92.06 179 ASP A C 1
ATOM 1482 O O . ASP A 1 179 ? 1.774 7.635 -3.530 1.00 92.06 179 ASP A O 1
ATOM 1486 N N . TYR A 1 180 ? 0.786 9.537 -4.208 1.00 91.75 180 TYR A N 1
ATOM 1487 C CA . TYR A 1 180 ? 0.104 8.917 -5.354 1.00 91.75 180 TYR A CA 1
ATOM 1488 C C . TYR A 1 180 ? 1.094 8.303 -6.351 1.00 91.75 180 TYR A C 1
ATOM 1490 O O . TYR A 1 180 ? 0.908 7.166 -6.784 1.00 91.75 180 TYR A O 1
ATOM 1498 N N . ALA A 1 181 ? 2.160 9.028 -6.705 1.00 92.88 181 ALA A N 1
ATOM 1499 C CA . ALA A 1 181 ? 3.166 8.545 -7.647 1.00 92.88 181 ALA A CA 1
ATOM 1500 C C . ALA A 1 181 ? 3.899 7.298 -7.122 1.00 92.88 181 ALA A C 1
ATOM 1502 O O . ALA A 1 181 ? 4.132 6.358 -7.882 1.00 92.88 181 ALA A O 1
ATOM 1503 N N . LEU A 1 182 ? 4.228 7.267 -5.826 1.00 94.75 182 LEU A N 1
ATOM 1504 C CA . LEU A 1 182 ? 4.855 6.119 -5.166 1.00 94.75 182 LEU A CA 1
ATOM 1505 C C . LEU A 1 182 ? 3.916 4.908 -5.114 1.00 94.75 182 LEU A C 1
ATOM 1507 O O . LEU A 1 182 ? 4.344 3.792 -5.406 1.00 94.75 182 LEU A O 1
ATOM 1511 N N . TYR A 1 183 ? 2.638 5.128 -4.802 1.00 95.44 183 TYR A N 1
ATOM 1512 C CA . TYR A 1 183 ? 1.618 4.082 -4.828 1.00 95.44 183 TYR A CA 1
ATOM 1513 C C . TYR A 1 183 ? 1.466 3.469 -6.223 1.00 95.44 183 TYR A C 1
ATOM 1515 O O . TYR A 1 183 ? 1.569 2.252 -6.381 1.00 95.44 183 TYR A O 1
ATOM 1523 N N . MET A 1 184 ? 1.276 4.311 -7.245 1.00 95.25 184 MET A N 1
ATOM 1524 C CA . MET A 1 184 ? 1.134 3.866 -8.632 1.00 95.25 184 MET A CA 1
ATOM 1525 C C . MET A 1 184 ? 2.369 3.111 -9.113 1.00 95.25 184 MET A C 1
ATOM 1527 O O . MET A 1 184 ? 2.240 2.109 -9.811 1.00 95.25 184 MET A O 1
ATOM 1531 N N . PHE A 1 185 ? 3.562 3.580 -8.740 1.00 95.69 185 PHE A N 1
ATOM 1532 C CA . PHE A 1 185 ? 4.807 2.894 -9.055 1.00 95.69 185 PHE A CA 1
ATOM 1533 C C . PHE A 1 185 ? 4.835 1.486 -8.464 1.00 95.69 185 PHE A C 1
ATOM 1535 O O . PHE A 1 185 ? 5.078 0.527 -9.192 1.00 95.69 185 PHE A O 1
ATOM 1542 N N . ALA A 1 186 ? 4.553 1.355 -7.166 1.00 95.38 186 ALA A N 1
ATOM 1543 C CA . ALA A 1 186 ? 4.559 0.065 -6.492 1.00 95.38 186 ALA A CA 1
ATOM 1544 C C . ALA A 1 186 ? 3.509 -0.897 -7.072 1.00 95.38 186 ALA A C 1
ATOM 1546 O O . ALA A 1 186 ? 3.817 -2.067 -7.298 1.00 95.38 186 ALA A O 1
ATOM 1547 N N . HIS A 1 187 ? 2.298 -0.401 -7.354 1.00 95.81 187 HIS A N 1
ATOM 1548 C CA . HIS A 1 187 ? 1.235 -1.184 -7.989 1.00 95.81 187 HIS A CA 1
ATOM 1549 C C . HIS A 1 187 ? 1.659 -1.691 -9.366 1.00 95.81 187 HIS A C 1
ATOM 1551 O O . HIS A 1 187 ? 1.680 -2.893 -9.620 1.00 95.81 187 HIS A O 1
ATOM 1557 N N . ASN A 1 188 ? 2.077 -0.779 -10.244 1.00 95.94 188 ASN A N 1
ATOM 1558 C CA . ASN A 1 188 ? 2.418 -1.129 -11.615 1.00 95.94 188 ASN A CA 1
ATOM 1559 C C . ASN A 1 188 ? 3.654 -2.027 -11.700 1.00 95.94 188 ASN A C 1
ATOM 1561 O O . ASN A 1 188 ? 3.730 -2.871 -12.589 1.00 95.94 188 ASN A O 1
ATOM 1565 N N . LEU A 1 189 ? 4.609 -1.891 -10.774 1.00 94.81 189 LEU A N 1
ATOM 1566 C CA . LEU A 1 189 ? 5.750 -2.800 -10.696 1.00 94.81 189 LEU A CA 1
ATOM 1567 C C . LEU A 1 189 ? 5.301 -4.237 -10.381 1.00 94.81 189 LEU A C 1
ATOM 1569 O O . LEU A 1 189 ? 5.809 -5.178 -10.988 1.00 94.81 189 LEU A O 1
ATOM 1573 N N . ASN A 1 190 ? 4.317 -4.404 -9.489 1.00 94.31 190 ASN A N 1
ATOM 1574 C CA . ASN A 1 190 ? 3.714 -5.703 -9.183 1.00 94.31 190 ASN A CA 1
ATOM 1575 C C . ASN A 1 190 ? 2.970 -6.272 -10.406 1.00 94.31 190 ASN A C 1
ATOM 1577 O O . ASN A 1 190 ? 3.230 -7.403 -10.814 1.00 94.31 190 ASN A O 1
ATOM 1581 N N . VAL A 1 191 ? 2.130 -5.462 -11.058 1.00 95.44 191 VAL A N 1
ATOM 1582 C CA . VAL A 1 191 ? 1.392 -5.846 -12.276 1.00 95.44 191 VAL A CA 1
ATOM 1583 C C . VAL A 1 191 ? 2.344 -6.274 -13.404 1.00 95.44 191 VAL A C 1
ATOM 1585 O O . VAL A 1 191 ? 2.151 -7.325 -14.017 1.00 95.44 191 VAL A O 1
ATOM 1588 N N . LEU A 1 192 ? 3.427 -5.523 -13.633 1.00 95.38 192 LEU A N 1
ATOM 1589 C CA . LEU A 1 192 ? 4.481 -5.888 -14.586 1.00 95.38 192 LEU A CA 1
ATOM 1590 C C . LEU A 1 192 ? 5.166 -7.203 -14.218 1.00 95.38 192 LEU A C 1
ATOM 1592 O O . LEU A 1 192 ? 5.415 -8.026 -15.098 1.00 95.38 192 LEU A O 1
ATOM 1596 N N . GLY A 1 193 ? 5.470 -7.406 -12.935 1.00 95.19 193 GLY A N 1
ATOM 1597 C CA . GLY A 1 193 ? 6.059 -8.647 -12.443 1.00 95.19 193 GLY A CA 1
ATOM 1598 C C . GLY A 1 193 ? 5.153 -9.849 -12.703 1.00 95.19 193 GLY A C 1
ATOM 1599 O O . GLY A 1 193 ? 5.610 -10.846 -13.265 1.00 95.19 193 GLY A O 1
ATOM 1600 N N . ASN A 1 194 ? 3.862 -9.727 -12.386 1.00 95.12 194 ASN A N 1
ATOM 1601 C CA . ASN A 1 194 ? 2.852 -10.755 -12.641 1.00 95.12 194 ASN A CA 1
ATOM 1602 C C . ASN A 1 194 ? 2.737 -11.074 -14.135 1.00 95.12 194 ASN A C 1
ATOM 1604 O O . ASN A 1 194 ? 2.704 -12.246 -14.510 1.00 95.12 194 ASN A O 1
ATOM 1608 N N . TYR A 1 195 ? 2.742 -10.053 -14.994 1.00 96.38 195 TYR A N 1
ATOM 1609 C CA . TYR A 1 195 ? 2.703 -10.239 -16.442 1.00 96.38 195 TYR A CA 1
ATOM 1610 C C . TYR A 1 195 ? 3.975 -10.921 -16.975 1.00 96.38 195 TYR A C 1
ATOM 1612 O O . TYR A 1 195 ? 3.887 -11.919 -17.689 1.00 96.38 195 TYR A O 1
ATOM 1620 N N . ALA A 1 196 ? 5.166 -10.465 -16.567 1.00 96.12 196 ALA A N 1
ATOM 1621 C CA . ALA A 1 196 ? 6.446 -11.078 -16.952 1.00 96.12 196 ALA A CA 1
ATOM 1622 C C . ALA A 1 196 ? 6.552 -12.550 -16.509 1.00 96.12 196 ALA A C 1
ATOM 1624 O O . ALA A 1 196 ? 7.176 -13.378 -17.177 1.00 96.12 196 ALA A O 1
ATOM 1625 N N . CYS A 1 197 ? 5.914 -12.877 -15.387 1.00 96.31 197 CYS A N 1
ATOM 1626 C CA . CYS A 1 197 ? 5.818 -14.209 -14.803 1.00 96.31 197 CYS A CA 1
ATOM 1627 C C . CYS A 1 197 ? 4.687 -15.079 -15.391 1.00 96.31 197 CYS A C 1
ATOM 1629 O O . CYS A 1 197 ? 4.591 -16.260 -15.042 1.00 96.31 197 CYS A O 1
ATOM 1631 N N . GLY A 1 198 ? 3.830 -14.527 -16.256 1.00 94.88 198 GLY A N 1
ATOM 1632 C CA . GLY A 1 198 ? 2.690 -15.234 -16.846 1.00 94.88 198 GLY A CA 1
ATOM 1633 C C . GLY A 1 198 ? 1.535 -15.519 -15.887 1.00 94.88 198 GLY A C 1
ATOM 1634 O O . GLY A 1 198 ? 0.758 -16.432 -16.143 1.00 94.88 198 GLY A O 1
ATOM 1635 N N . GLU A 1 199 ? 1.438 -14.791 -14.774 1.00 95.31 199 GLU A N 1
ATOM 1636 C CA . GLU A 1 199 ? 0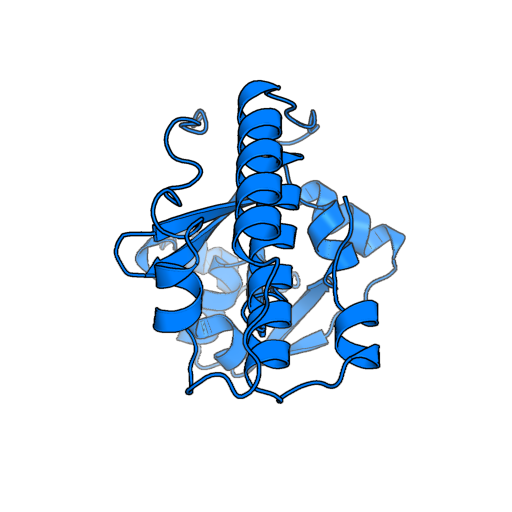.322 -14.899 -13.818 1.00 95.31 199 GLU A CA 1
ATOM 1637 C C . GLU A 1 199 ? -0.941 -14.189 -14.320 1.00 95.31 199 GLU A C 1
ATOM 1639 O O . GLU A 1 199 ? -2.060 -14.515 -13.922 1.00 95.31 199 GLU A O 1
ATOM 1644 N N . ILE A 1 200 ? -0.761 -13.203 -15.199 1.00 95.94 200 ILE A N 1
ATOM 1645 C CA . ILE A 1 200 ? -1.839 -12.466 -15.853 1.00 95.94 200 ILE A CA 1
ATOM 1646 C C . ILE A 1 200 ? -1.582 -12.404 -17.358 1.00 95.94 200 ILE A C 1
ATOM 1648 O O . ILE A 1 200 ? -0.433 -12.419 -17.803 1.00 95.94 200 ILE A O 1
ATOM 1652 N N . ASP A 1 201 ? -2.659 -12.342 -18.140 1.00 95.56 201 ASP A N 1
ATOM 1653 C CA . ASP A 1 201 ? -2.578 -12.131 -19.583 1.00 95.56 201 ASP A CA 1
ATOM 1654 C C . ASP A 1 201 ? -2.437 -10.641 -19.936 1.00 95.56 201 ASP A C 1
ATOM 1656 O O . ASP A 1 201 ? -2.471 -9.759 -19.074 1.00 95.56 201 ASP A O 1
ATOM 1660 N N . TYR A 1 202 ? -2.268 -10.357 -21.227 1.00 93.94 202 TYR A N 1
ATOM 1661 C CA . TYR A 1 202 ? -2.090 -8.993 -21.718 1.00 93.94 202 TYR A CA 1
ATOM 1662 C C . TYR A 1 202 ? -3.315 -8.095 -21.481 1.00 93.94 202 TYR A C 1
ATOM 1664 O O . TYR A 1 202 ? -3.149 -6.909 -21.212 1.00 93.94 202 TYR A O 1
ATOM 1672 N N . ASN A 1 203 ? -4.535 -8.635 -21.555 1.00 95.69 203 ASN A N 1
ATOM 1673 C CA . ASN A 1 203 ? -5.743 -7.831 -21.359 1.00 95.69 203 ASN A CA 1
ATOM 1674 C C . ASN A 1 203 ? -5.825 -7.372 -19.903 1.00 95.69 203 ASN A C 1
ATOM 1676 O O . ASN A 1 203 ? -5.939 -6.180 -19.633 1.00 95.69 203 ASN A O 1
ATOM 1680 N N . LYS A 1 204 ? -5.645 -8.311 -18.970 1.00 94.44 204 LYS A N 1
ATOM 1681 C CA . LYS A 1 204 ? -5.617 -8.021 -17.539 1.00 94.44 204 LYS A CA 1
ATOM 1682 C C . LYS A 1 204 ? -4.467 -7.082 -17.170 1.00 94.44 204 LYS A C 1
ATOM 1684 O O . LYS A 1 204 ? -4.666 -6.153 -16.397 1.00 94.44 204 LYS A O 1
ATOM 1689 N N . PHE A 1 205 ? -3.292 -7.269 -17.772 1.00 93.50 205 PHE A N 1
ATOM 1690 C CA . PHE A 1 205 ? -2.171 -6.340 -17.635 1.00 93.50 205 PHE A CA 1
ATOM 1691 C C . PHE A 1 205 ? -2.555 -4.905 -18.036 1.00 93.50 205 PHE A C 1
ATOM 1693 O O . PHE A 1 205 ? -2.277 -3.965 -17.299 1.00 93.50 205 PHE A O 1
ATOM 1700 N N . MET A 1 206 ? -3.219 -4.720 -19.179 1.00 93.25 206 MET A N 1
ATOM 1701 C CA . MET A 1 206 ? -3.610 -3.388 -19.652 1.00 93.25 206 MET A CA 1
ATOM 1702 C C . MET A 1 206 ? -4.700 -2.732 -18.796 1.00 93.25 206 MET A C 1
ATOM 1704 O O . MET A 1 206 ? -4.710 -1.501 -18.693 1.00 93.25 206 MET A O 1
ATOM 1708 N N . ASP A 1 207 ? -5.581 -3.535 -18.197 1.00 93.44 207 ASP A N 1
ATOM 1709 C CA . ASP A 1 207 ? -6.680 -3.077 -17.344 1.00 93.44 207 ASP A CA 1
ATOM 1710 C C . ASP A 1 207 ? -6.214 -2.696 -15.927 1.00 93.44 207 ASP A C 1
ATOM 1712 O O . ASP A 1 207 ? -6.748 -1.757 -15.338 1.00 93.44 207 ASP A O 1
ATOM 1716 N N . GLU A 1 208 ? -5.211 -3.391 -15.379 1.00 93.00 208 GLU A N 1
ATOM 1717 C CA . GLU A 1 208 ? -4.732 -3.176 -14.003 1.00 93.00 208 GLU A CA 1
ATOM 1718 C C . GLU A 1 208 ? -3.673 -2.069 -13.875 1.00 93.00 208 GLU A C 1
ATOM 1720 O O . GLU A 1 208 ? -3.405 -1.603 -12.769 1.00 93.00 208 GLU A O 1
ATOM 1725 N N . MET A 1 209 ? -3.064 -1.619 -14.974 1.00 93.19 209 MET A N 1
ATOM 1726 C CA . MET A 1 209 ? -2.028 -0.582 -14.939 1.00 93.19 209 MET A CA 1
ATOM 1727 C C . MET A 1 209 ? -2.608 0.817 -14.694 1.00 93.19 209 MET A C 1
ATOM 1729 O O . MET A 1 209 ? -3.381 1.343 -15.500 1.00 93.19 209 MET A O 1
ATOM 1733 N N . TYR A 1 210 ? -2.130 1.497 -13.650 1.00 89.75 210 TYR A N 1
ATOM 1734 C CA . TYR A 1 210 ? -2.379 2.927 -13.473 1.00 89.75 210 TYR A CA 1
ATOM 1735 C C . TYR A 1 210 ? -1.624 3.753 -14.515 1.00 89.75 210 TYR A C 1
ATOM 1737 O O . TYR A 1 210 ? -0.483 3.451 -14.866 1.00 89.75 210 TYR A O 1
ATOM 1745 N N . ARG A 1 211 ? -2.242 4.839 -14.979 1.00 84.38 211 ARG A N 1
ATOM 1746 C CA . ARG A 1 211 ? -1.637 5.790 -15.920 1.00 84.38 211 ARG A CA 1
ATOM 1747 C C . ARG A 1 211 ? -1.510 7.150 -15.241 1.00 84.38 211 ARG A C 1
ATOM 1749 O O . ARG A 1 211 ? -2.410 7.532 -14.495 1.00 84.38 211 ARG A O 1
ATOM 1756 N N . PHE A 1 212 ? -0.381 7.820 -15.467 1.00 64.62 212 PHE A N 1
ATOM 1757 C CA . PHE A 1 212 ? -0.201 9.227 -15.102 1.00 64.62 212 PHE A CA 1
ATOM 1758 C C . PHE A 1 212 ? -1.026 10.141 -16.009 1.00 64.62 212 PHE A C 1
ATOM 1760 O O . PHE A 1 212 ? -1.254 9.754 -17.180 1.00 64.62 212 PHE A O 1
#